Protein AF-0000000077986352 (afdb_homodimer)

Foldseek 3Di:
DVVVLVVLVVVLVVLVCCLVVPLVVVLVVLVVVLVVLVVVLVVLVVVLVVLVVCVVVVVPWDWDWDDPDPPDIDIDTDPGSQWDWDDPDPPDIDIDGSVRSNVVSVVVSVVSVVVSVVSVVVSVVSVVVSVVSVVVSVVSVVVSPPDPPDD/DVVVLVVLVVVLVVLVCCLVVPLVVVLVVLVVVLVVLVVVLVVLVVVLVVLVVCVVVVVPWPWDWDDPDPPDIDIDTDPGSQWDWDDPDPPDIDIDGSVRSNVVSVVVSVVSVVVSVVSVVVSVVSVVVSVVSVVVSVVSVVVSPDDPPDD

Organism: Vombatus ursinus (NCBI:txid29139)

Solvent-accessible surface area (backbone atoms only — not comparable to full-atom values): 16049 Å² total; per-residue (Å²): 111,70,64,55,50,50,51,50,50,52,51,47,50,51,50,50,46,42,44,62,67,42,50,48,44,50,38,53,49,37,50,50,52,36,50,51,41,51,52,52,46,52,42,45,52,52,37,48,54,51,53,51,51,40,59,73,60,69,36,60,76,42,73,44,71,38,79,60,48,88,53,26,30,32,60,25,34,19,83,55,60,53,46,36,34,34,58,76,57,97,86,42,69,46,81,30,44,57,68,53,46,52,52,50,49,51,52,51,44,50,53,44,51,54,47,37,51,53,34,50,52,50,38,53,52,46,52,53,51,48,50,52,52,52,53,50,46,52,55,53,50,60,67,62,57,68,76,76,78,74,130,112,69,65,57,49,51,51,49,50,51,49,48,50,50,51,50,47,43,42,60,69,43,48,46,45,51,39,51,50,35,51,51,52,34,50,50,41,50,52,51,45,53,43,45,52,52,35,48,53,51,51,50,51,40,60,72,59,68,36,60,75,43,73,44,71,38,79,59,49,89,53,27,32,34,61,26,35,19,84,54,60,55,47,35,34,35,58,76,55,97,84,42,67,45,81,31,44,58,69,54,46,50,52,50,48,51,52,51,44,51,53,44,50,55,49,36,51,52,34,50,51,50,39,52,52,45,50,52,51,48,53,53,51,50,53,50,45,52,56,51,50,56,69,65,56,71,78,74,74,73,129

Radius of gyration: 30.78 Å; Cα contacts (8 Å, |Δi|>4): 305; chains: 2; bounding box: 47×94×72 Å

Sequence (302 aa):
MAEGSRGAQEKVLQYETFVSDVLQRDLRQVLAQREEVYRKLAGYLQLKNILERIQASGGQNLRTQVDLGCNFYVNAEVPDPSRIFVTLGYGFFLELTLKEALKFIDRKSHFLILLSDRLTRDSVRIKAHIRLVLEGLRELQGFLEPEDSGHMAEGSRGAQEKVLQYETFVSDVLQRDLRQVLAQREEVYRKLAGYLQLKNILERIQASGGQNLRTQVDLGCNFYVNAEVPDPSRIFVTLGYGFFLELTLKEALKFIDRKSHFLILLSDRLTRDSVRIKAHIRLVLEGLRELQGFLEPEDSGH

Nearest PDB structures (foldseek):
  6nr8-assembly1_5  TM=8.671E-01  e=6.996E-07  Homo sapiens
  2zdi-assembly1_C-2  TM=8.477E-01  e=3.168E-06  Pyrococcus horikoshii
  1fxk-assembly1_C-2  TM=9.076E-01  e=8.142E-06  Methanothermobacter thermautotrophicus
  6nrd-assembly1_5  TM=8.745E-01  e=1.965E-05  Homo sapiens
  6nr9-assembly1_5  TM=8.806E-01  e=3.251E-05  Homo sapiens

Secondary structure (DSSP, 8-state):
-HHHHHHHHHHHHHHHHHIIIIIHHHHHHHHHHHHHHHHHHHHHHHHHHHHHHHHHHTT--EEEEEEEETTEEEEEEES-TTEEEEEEETTEEEEEEHHHHHHHHHHHHHHHHHHHHHHHHHHHHHHHHHHHHHHHHHHHHHHHS------/-HHHHHHHHHHHHHHHHHIIIIIHHHHHHHHHHHHHHHHHHHHHHHHHHHHHHHHHHTT--EEEEEEEETTEEEEEEES-TTEEEEEEETTEEEEEEHHHHHHHHHHHHHHHHHHHHHHHHHHHHHHHHHHHHHHHHHHHHHHHS------

Structure (mmCIF, N/CA/C/O backbone):
data_AF-0000000077986352-model_v1
#
loop_
_entity.id
_entity.type
_entity.pdbx_description
1 polymer 'Protein UXT'
#
loop_
_atom_site.group_PDB
_atom_site.id
_atom_site.type_symbol
_atom_site.label_atom_id
_atom_site.label_alt_id
_atom_site.label_comp_id
_atom_site.label_asym_id
_atom_site.label_entity_id
_atom_site.label_seq_id
_atom_site.pdbx_PDB_ins_code
_atom_site.Cartn_x
_atom_site.Cartn_y
_atom_site.Cartn_z
_atom_site.occupancy
_atom_site.B_iso_or_equiv
_atom_site.auth_seq_id
_atom_site.auth_comp_id
_atom_site.auth_asym_id
_atom_site.auth_atom_id
_atom_site.pdbx_PDB_model_num
ATOM 1 N N . MET A 1 1 ? -12.516 47.5 26.094 1 49.12 1 MET A N 1
ATOM 2 C CA . MET A 1 1 ? -11.945 47.5 24.75 1 49.12 1 MET A CA 1
ATOM 3 C C . MET A 1 1 ? -10.867 46.438 24.594 1 49.12 1 MET A C 1
ATOM 5 O O . MET A 1 1 ? -10.844 45.688 23.609 1 49.12 1 MET A O 1
ATOM 9 N N . ALA A 1 2 ? -10.016 46.375 25.531 1 59.25 2 ALA A N 1
ATOM 10 C CA . ALA A 1 2 ? -8.906 45.438 25.531 1 59.25 2 ALA A CA 1
ATOM 11 C C . ALA A 1 2 ? -9.422 44 25.641 1 59.25 2 ALA A C 1
ATOM 13 O O . ALA A 1 2 ? -8.906 43.094 24.984 1 59.25 2 ALA A O 1
ATOM 14 N N . GLU A 1 3 ? -10.617 43.812 26.438 1 63.66 3 GLU A N 1
ATOM 15 C CA . GLU A 1 3 ? -11.188 42.5 26.703 1 63.66 3 GLU A CA 1
ATOM 16 C C . GLU A 1 3 ? -11.844 41.906 25.453 1 63.66 3 GLU A C 1
ATOM 18 O O . GLU A 1 3 ? -11.797 40.719 25.219 1 63.66 3 GLU A O 1
ATOM 23 N N . GLY A 1 4 ? -12.328 42.812 24.75 1 63.09 4 GLY A N 1
ATOM 24 C CA . GLY A 1 4 ? -12.953 42.406 23.5 1 63.09 4 GLY A CA 1
ATOM 25 C C . GLY A 1 4 ? -11.961 41.875 22.484 1 63.09 4 GLY A C 1
ATOM 26 O O . GLY A 1 4 ? -12.242 40.906 21.797 1 63.09 4 GLY A O 1
ATOM 27 N N . SER A 1 5 ? -11.023 42.594 22.5 1 70.56 5 SER A N 1
ATOM 28 C CA . SER A 1 5 ? -9.961 42.25 21.578 1 70.56 5 SER A CA 1
ATOM 29 C C . SER A 1 5 ? -9.367 40.875 21.938 1 70.56 5 SER A C 1
ATOM 31 O O . SER A 1 5 ? -9.078 40.062 21.047 1 70.56 5 SER A O 1
ATOM 33 N N . ARG A 1 6 ? -9.219 40.75 23.234 1 73.38 6 ARG A N 1
ATOM 34 C CA . ARG A 1 6 ? -8.672 39.5 23.688 1 73.38 6 ARG A CA 1
ATOM 35 C C . ARG A 1 6 ? -9.625 38.344 23.359 1 73.38 6 ARG A C 1
ATOM 37 O O . ARG A 1 6 ? -9.188 37.25 22.953 1 73.38 6 ARG A O 1
ATOM 44 N N . GLY A 1 7 ? -10.891 38.656 23.578 1 74.06 7 GLY A N 1
ATOM 45 C CA . GLY A 1 7 ? -11.891 37.656 23.266 1 74.06 7 GLY A CA 1
ATOM 46 C C . GLY A 1 7 ? -11.953 37.312 21.797 1 74.06 7 GLY A C 1
ATOM 47 O O . GLY A 1 7 ? -12.102 36.125 21.438 1 74.06 7 GLY A O 1
ATOM 48 N N . ALA A 1 8 ? -11.703 38.281 21.016 1 78.31 8 ALA A N 1
ATOM 49 C CA . ALA A 1 8 ? -11.695 38.094 19.562 1 78.31 8 ALA A CA 1
ATOM 50 C C . ALA A 1 8 ? -10.477 37.312 19.125 1 78.31 8 ALA A C 1
ATOM 52 O O . ALA A 1 8 ? -10.57 36.469 18.219 1 78.31 8 ALA A O 1
ATOM 53 N N . GLN A 1 9 ? -9.5 37.562 19.75 1 81.25 9 GLN A N 1
ATOM 54 C CA . GLN A 1 9 ? -8.273 36.844 19.406 1 81.25 9 GLN A CA 1
ATOM 55 C C . GLN A 1 9 ? -8.367 35.375 19.797 1 81.25 9 GLN A C 1
ATOM 57 O O . GLN A 1 9 ? -7.859 34.531 19.078 1 81.25 9 GLN A O 1
ATOM 62 N N . GLU A 1 10 ? -8.945 35.188 20.938 1 83.81 10 GLU A N 1
ATOM 63 C CA . GLU A 1 10 ? -9.133 33.812 21.391 1 83.81 10 GLU A CA 1
ATOM 64 C C . GLU A 1 10 ? -10.047 33.062 20.438 1 83.81 10 GLU A C 1
ATOM 66 O O . GLU A 1 10 ? -9.82 31.859 20.188 1 83.81 10 GLU A O 1
ATOM 71 N N . LYS A 1 11 ? -11.07 33.781 19.969 1 84.25 11 LYS A N 1
ATOM 72 C CA . LYS A 1 11 ? -11.992 33.156 19.016 1 84.25 11 LYS A CA 1
ATOM 73 C C . LYS A 1 11 ? -11.297 32.844 17.703 1 84.25 11 LYS A C 1
ATOM 75 O O . LYS A 1 11 ? -11.562 31.828 17.078 1 84.25 11 LYS A O 1
ATOM 80 N N . VAL A 1 12 ? -10.359 33.656 17.328 1 86.38 12 VAL A N 1
ATOM 81 C CA . VAL A 1 12 ? -9.602 33.438 16.109 1 86.38 12 VAL A CA 1
ATOM 82 C C . VAL A 1 12 ? -8.719 32.219 16.234 1 86.38 12 VAL A C 1
ATOM 84 O O . VAL A 1 12 ? -8.672 31.375 15.312 1 86.38 12 VAL A O 1
ATOM 87 N N . LEU A 1 13 ? -8.25 32.125 17.297 1 85.62 13 LEU A N 1
ATOM 88 C CA . LEU A 1 13 ? -7.379 31 17.531 1 85.62 13 LEU A CA 1
ATOM 89 C C . LEU A 1 13 ? -8.188 29.703 17.562 1 85.62 13 LEU A C 1
ATOM 91 O O . LEU A 1 13 ? -7.723 28.656 17.078 1 85.62 13 LEU A O 1
ATOM 95 N N . GLN A 1 14 ? -9.289 29.75 18.156 1 89.62 14 GLN A N 1
ATOM 96 C CA . GLN A 1 14 ? -10.164 28.578 18.234 1 89.62 14 GLN A CA 1
ATOM 97 C C . GLN A 1 14 ? -10.586 28.125 16.844 1 89.62 14 GLN A C 1
ATOM 99 O O . GLN A 1 14 ? -10.586 26.922 16.562 1 89.62 14 GLN A O 1
ATOM 104 N N . TYR A 1 15 ? -10.898 29.109 15.984 1 88.88 15 TYR A N 1
ATOM 105 C CA . TYR A 1 15 ? -11.336 28.781 14.625 1 88.88 15 TYR A CA 1
ATOM 106 C C . TYR A 1 15 ? -10.172 28.281 13.789 1 88.88 15 TYR A C 1
ATOM 108 O O . TYR A 1 15 ? -10.336 27.359 12.977 1 88.88 15 TYR A O 1
ATOM 116 N N . GLU A 1 16 ? -9.133 28.828 14.039 1 90 16 GLU A N 1
ATOM 117 C CA . GLU A 1 16 ? -7.949 28.375 13.312 1 90 16 GLU A CA 1
ATOM 118 C C . GLU A 1 16 ? -7.582 26.953 13.688 1 90 16 GLU A C 1
ATOM 120 O O . GLU A 1 16 ? -7.234 26.141 12.82 1 90 16 GLU A O 1
ATOM 125 N N . THR A 1 17 ? -7.676 26.703 14.977 1 91.5 17 THR A N 1
ATOM 126 C CA . THR A 1 17 ? -7.395 25.359 15.461 1 91.5 17 THR A CA 1
ATOM 127 C C . THR A 1 17 ? -8.438 24.359 14.945 1 91.5 17 THR A C 1
ATOM 129 O O . THR A 1 17 ? -8.102 23.234 14.594 1 91.5 17 THR A O 1
ATOM 132 N N . PHE A 1 18 ? -9.586 24.828 14.922 1 93.5 18 PHE A N 1
ATOM 133 C CA . PHE A 1 18 ? -10.68 24 14.406 1 93.5 18 PHE A CA 1
ATOM 134 C C . PHE A 1 18 ? -10.438 23.641 12.945 1 93.5 18 PHE A C 1
ATOM 136 O O . PHE A 1 18 ? -10.609 22.484 12.547 1 93.5 18 PHE A O 1
ATOM 143 N N . VAL A 1 19 ? -10.086 24.594 12.117 1 92.5 19 VAL A N 1
ATOM 144 C CA . VAL A 1 19 ? -9.836 24.359 10.703 1 92.5 19 VAL A CA 1
ATOM 145 C C . VAL A 1 19 ? -8.664 23.406 10.531 1 92.5 19 VAL A C 1
ATOM 147 O O . VAL A 1 19 ? -8.75 22.422 9.781 1 92.5 19 VAL A O 1
ATOM 150 N N . SER A 1 20 ? -7.543 23.562 11.25 1 91.44 20 SER A N 1
ATOM 151 C CA . SER A 1 20 ? -6.305 22.812 11.062 1 91.44 20 SER A CA 1
ATOM 152 C C . SER A 1 20 ? -6.398 21.422 11.688 1 91.44 20 SER A C 1
ATOM 154 O O . SER A 1 20 ? -6.016 20.438 11.07 1 91.44 20 SER A O 1
ATOM 156 N N . ASP A 1 21 ? -7.066 21.328 12.82 1 92.12 21 ASP A N 1
ATOM 157 C CA . ASP A 1 21 ? -6.98 20.094 13.609 1 92.12 21 ASP A CA 1
ATOM 158 C C . ASP A 1 21 ? -8.172 19.172 13.32 1 92.12 21 ASP A C 1
ATOM 160 O O . ASP A 1 21 ? -8.086 17.969 13.531 1 92.12 21 ASP A O 1
ATOM 164 N N . VAL A 1 22 ? -9.195 19.844 12.844 1 93.75 22 VAL A N 1
ATOM 165 C CA . VAL A 1 22 ? -10.383 19.016 12.688 1 93.75 22 VAL A CA 1
ATOM 166 C C . VAL A 1 22 ? -10.75 18.906 11.211 1 93.75 22 VAL A C 1
ATOM 168 O O . VAL A 1 22 ? -10.664 17.828 10.617 1 93.75 22 VAL A O 1
ATOM 171 N N . LEU A 1 23 ? -11.086 20.078 10.578 1 95.69 23 LEU A N 1
ATOM 172 C CA . LEU A 1 23 ? -11.617 20.047 9.219 1 95.69 23 LEU A CA 1
ATOM 173 C C . LEU A 1 23 ? -10.57 19.531 8.242 1 95.69 23 LEU A C 1
ATOM 175 O O . LEU A 1 23 ? -10.875 18.688 7.387 1 95.69 23 LEU A O 1
ATOM 179 N N . GLN A 1 24 ? -9.352 19.953 8.383 1 96.5 24 GLN A N 1
ATOM 180 C CA . GLN A 1 24 ? -8.289 19.5 7.496 1 96.5 24 GLN A CA 1
ATOM 181 C C . GLN A 1 24 ? -7.961 18.031 7.738 1 96.5 24 GLN A C 1
ATOM 183 O O . GLN A 1 24 ? -7.664 17.297 6.797 1 96.5 24 GLN A O 1
ATOM 188 N N . ARG A 1 25 ? -8.055 17.656 8.977 1 96 25 ARG A N 1
ATOM 189 C CA . ARG A 1 25 ? -7.852 16.25 9.297 1 96 25 ARG A CA 1
ATOM 190 C C . ARG A 1 25 ? -8.938 15.383 8.672 1 96 25 ARG A C 1
ATOM 192 O O . ARG A 1 25 ? -8.648 14.352 8.07 1 96 25 ARG A O 1
ATOM 199 N N . ASP A 1 26 ? -10.086 15.828 8.773 1 96.44 26 ASP A N 1
ATOM 200 C CA . ASP A 1 26 ? -11.203 15.094 8.203 1 96.44 26 ASP A CA 1
ATOM 201 C C . ASP A 1 26 ? -11.078 14.984 6.688 1 96.44 26 ASP A C 1
ATOM 203 O O . ASP A 1 26 ? -11.359 13.93 6.109 1 96.44 26 ASP A O 1
ATOM 207 N N . LEU A 1 27 ? -10.781 16.062 6.078 1 97.38 27 LEU A N 1
ATOM 208 C CA . LEU A 1 27 ? -10.602 16.062 4.629 1 97.38 27 LEU A CA 1
ATOM 209 C C . LEU A 1 27 ? -9.508 15.086 4.211 1 97.38 27 LEU A C 1
ATOM 211 O O . LEU A 1 27 ? -9.68 14.336 3.25 1 97.38 27 LEU A O 1
ATOM 215 N N . ARG A 1 28 ? -8.375 15.133 4.945 1 97.25 28 ARG A N 1
ATOM 216 C CA . ARG A 1 28 ? -7.281 14.211 4.648 1 97.25 28 ARG A CA 1
ATOM 217 C C . ARG A 1 28 ? -7.746 12.758 4.762 1 97.25 28 ARG A C 1
ATOM 219 O O . ARG A 1 28 ? -7.379 11.922 3.936 1 97.25 28 ARG A O 1
ATOM 226 N N . GLN A 1 29 ? -8.562 12.5 5.746 1 97.81 29 GLN A N 1
ATOM 227 C CA . GLN A 1 29 ? -9.055 11.141 5.973 1 97.81 29 GLN A CA 1
ATOM 228 C C . GLN A 1 29 ? -9.969 10.688 4.836 1 97.81 29 GLN A C 1
ATOM 230 O O . GLN A 1 29 ? -9.859 9.562 4.352 1 97.81 29 GLN A O 1
ATOM 235 N N . VAL A 1 30 ? -10.805 11.602 4.434 1 97.94 30 VAL A N 1
ATOM 236 C CA . VAL A 1 30 ? -11.758 11.281 3.377 1 97.94 30 VAL A CA 1
ATOM 237 C C . VAL A 1 30 ? -11.016 11.078 2.057 1 97.94 30 VAL A C 1
ATOM 239 O O . VAL A 1 30 ? -11.328 10.164 1.295 1 97.94 30 VAL A O 1
ATOM 242 N N . LEU A 1 31 ? -10.07 11.867 1.831 1 97.94 31 LEU A N 1
ATOM 243 C CA . LEU A 1 31 ? -9.289 11.758 0.604 1 97.94 31 LEU A CA 1
ATOM 244 C C . LEU A 1 31 ? -8.461 10.477 0.603 1 97.94 31 LEU A C 1
ATOM 246 O O . LEU A 1 31 ? -8.328 9.82 -0.433 1 97.94 31 LEU A O 1
ATOM 250 N N . ALA A 1 32 ? -7.926 10.133 1.743 1 97.62 32 ALA A N 1
ATOM 251 C CA . ALA A 1 32 ? -7.168 8.891 1.863 1 97.62 32 ALA A CA 1
ATOM 252 C C . ALA A 1 32 ? -8.062 7.68 1.617 1 97.62 32 ALA A C 1
ATOM 254 O O . ALA A 1 32 ? -7.66 6.727 0.949 1 97.62 32 ALA A O 1
ATOM 255 N N . GLN A 1 33 ? -9.211 7.73 2.119 1 97.69 33 GLN A N 1
ATOM 256 C CA . GLN A 1 33 ? -10.164 6.652 1.91 1 97.69 33 GLN A CA 1
ATOM 257 C C . GLN A 1 33 ? -10.531 6.516 0.435 1 97.69 33 GLN A C 1
ATOM 259 O O . GLN A 1 33 ? -10.617 5.406 -0.091 1 97.69 33 GLN A O 1
ATOM 264 N N . ARG A 1 34 ? -10.789 7.672 -0.165 1 97.75 34 ARG A N 1
ATOM 265 C CA . ARG A 1 34 ? -11.141 7.672 -1.582 1 97.75 34 ARG A CA 1
ATOM 266 C C . ARG A 1 34 ? -10.008 7.086 -2.426 1 97.75 34 ARG A C 1
ATOM 268 O O . ARG A 1 34 ? -10.258 6.344 -3.375 1 97.75 34 ARG A O 1
ATOM 275 N N . GLU A 1 35 ? -8.805 7.434 -2.127 1 97.62 35 GLU A N 1
ATOM 276 C CA . GLU A 1 35 ? -7.645 6.887 -2.826 1 97.62 35 GLU A CA 1
ATOM 277 C C . GLU A 1 35 ? -7.555 5.375 -2.652 1 97.62 35 GLU A C 1
ATOM 279 O O . GLU A 1 35 ? -7.215 4.656 -3.594 1 97.62 35 GLU A O 1
ATOM 284 N N . GLU A 1 36 ? -7.809 4.91 -1.452 1 97.94 36 GLU A N 1
ATOM 285 C CA . GLU A 1 36 ? -7.82 3.473 -1.194 1 97.94 36 GLU A CA 1
ATOM 286 C C . GLU A 1 36 ? -8.867 2.768 -2.051 1 97.94 36 GLU A C 1
ATOM 288 O O . GLU A 1 36 ? -8.617 1.678 -2.572 1 97.94 36 GLU A O 1
ATOM 293 N N . VAL A 1 37 ? -9.953 3.371 -2.223 1 97.81 37 VAL A N 1
ATOM 294 C CA . VAL A 1 37 ? -11.023 2.816 -3.043 1 97.81 37 VAL A CA 1
ATOM 295 C C . VAL A 1 37 ? -10.578 2.75 -4.5 1 97.81 37 VAL A C 1
ATOM 297 O O . VAL A 1 37 ? -10.812 1.749 -5.184 1 97.81 37 VAL A O 1
ATOM 300 N N . TYR A 1 38 ? -9.93 3.766 -4.902 1 97 38 TYR A N 1
ATOM 301 C CA . TYR A 1 38 ? -9.43 3.789 -6.273 1 97 38 TYR A CA 1
ATOM 302 C C . TYR A 1 38 ? -8.391 2.693 -6.496 1 97 38 TYR A C 1
ATOM 304 O O . TYR A 1 38 ? -8.359 2.066 -7.555 1 97 38 TYR A O 1
ATOM 312 N N . ARG A 1 39 ? -7.594 2.482 -5.504 1 96.88 39 ARG A N 1
ATOM 313 C CA . ARG A 1 39 ? -6.602 1.415 -5.598 1 96.88 39 ARG A CA 1
ATOM 314 C C . ARG A 1 39 ? -7.277 0.053 -5.73 1 96.88 39 ARG A C 1
ATOM 316 O O . ARG A 1 39 ? -6.871 -0.771 -6.551 1 96.88 39 ARG A O 1
ATOM 323 N N . LYS A 1 40 ? -8.258 -0.167 -4.996 1 96.44 40 LYS A N 1
ATOM 324 C CA . LYS A 1 40 ? -9 -1.422 -5.059 1 96.44 40 LYS A CA 1
ATOM 325 C C . LYS A 1 40 ? -9.672 -1.595 -6.414 1 96.44 40 LYS A C 1
ATOM 327 O O . LYS A 1 40 ? -9.641 -2.682 -6.996 1 96.44 40 LYS A O 1
ATOM 332 N N . LEU A 1 41 ? -10.242 -0.526 -6.914 1 97.56 41 LEU A N 1
ATOM 333 C CA . LEU A 1 41 ? -10.906 -0.564 -8.211 1 97.56 41 LEU A CA 1
ATOM 334 C C . LEU A 1 41 ? -9.914 -0.909 -9.32 1 97.56 41 LEU A C 1
ATOM 336 O O . LEU A 1 41 ? -10.227 -1.699 -10.211 1 97.56 41 LEU A O 1
ATOM 340 N N . ALA A 1 42 ? -8.812 -0.286 -9.203 1 97 42 ALA A N 1
ATOM 341 C CA . ALA A 1 42 ? -7.758 -0.589 -10.172 1 97 42 ALA A CA 1
ATOM 342 C C . ALA A 1 42 ? -7.367 -2.062 -10.117 1 97 42 ALA A C 1
ATOM 344 O O . ALA A 1 42 ? -7.145 -2.695 -11.148 1 97 42 ALA A O 1
ATOM 345 N N . GLY A 1 43 ? -7.293 -2.607 -8.953 1 97.12 43 GLY A N 1
ATOM 346 C CA . GLY A 1 43 ? -7.012 -4.023 -8.781 1 97.12 43 GLY A CA 1
ATOM 347 C C . GLY A 1 43 ? -8.055 -4.922 -9.414 1 97.12 43 GLY A C 1
ATOM 348 O O . GLY A 1 43 ? -7.723 -5.879 -10.117 1 97.12 43 GLY A O 1
ATOM 349 N N . TYR A 1 44 ? -9.211 -4.578 -9.234 1 97 44 TYR A N 1
ATOM 350 C CA . TYR A 1 44 ? -10.297 -5.375 -9.797 1 97 44 TYR A CA 1
ATOM 351 C C . TYR A 1 44 ? -10.32 -5.277 -11.312 1 97 44 TYR A C 1
ATOM 353 O O . TYR A 1 44 ? -10.648 -6.246 -12 1 97 44 TYR A O 1
ATOM 361 N N . LEU A 1 45 ? -10.094 -4.125 -11.805 1 96.69 45 LEU A N 1
ATOM 362 C CA . LEU A 1 45 ? -10.031 -3.959 -13.25 1 96.69 45 LEU A CA 1
ATOM 363 C C . LEU A 1 45 ? -8.938 -4.832 -13.852 1 96.69 45 LEU A C 1
ATOM 365 O O . LEU A 1 45 ? -9.156 -5.492 -14.875 1 96.69 45 LEU A O 1
ATOM 369 N N . GLN A 1 46 ? -7.777 -4.863 -13.234 1 95.75 46 GLN A N 1
ATOM 370 C CA . GLN A 1 46 ? -6.68 -5.711 -13.68 1 95.75 46 GLN A CA 1
ATOM 371 C C . GLN A 1 46 ? -7.066 -7.188 -13.641 1 95.75 46 GLN A C 1
ATOM 373 O O . GLN A 1 46 ? -6.789 -7.934 -14.586 1 95.75 46 GLN A O 1
ATOM 378 N N . LEU A 1 47 ? -7.676 -7.555 -12.578 1 94.62 47 LEU A N 1
ATOM 379 C CA . LEU A 1 47 ? -8.117 -8.938 -12.406 1 94.62 47 LEU A CA 1
ATOM 380 C C . LEU A 1 47 ? -9.133 -9.32 -13.484 1 94.62 47 LEU A C 1
ATOM 382 O O . LEU A 1 47 ? -9.047 -10.406 -14.062 1 94.62 47 LEU A O 1
ATOM 386 N N . LYS A 1 48 ? -10.039 -8.438 -13.719 1 96 48 LYS A N 1
ATOM 387 C CA . LYS A 1 48 ? -11.031 -8.664 -14.758 1 96 48 LYS A CA 1
ATOM 388 C C . LYS A 1 48 ? -10.375 -8.93 -16.109 1 96 48 LYS A C 1
ATOM 390 O O . LYS A 1 48 ? -10.734 -9.875 -16.812 1 96 48 LYS A O 1
ATOM 395 N N . ASN A 1 49 ? -9.414 -8.141 -16.422 1 95.12 49 ASN A N 1
ATOM 396 C CA . ASN A 1 49 ? -8.688 -8.305 -17.672 1 95.12 49 ASN A CA 1
ATOM 397 C C . ASN A 1 49 ? -7.98 -9.656 -17.75 1 95.12 49 ASN A C 1
ATOM 399 O O . ASN A 1 49 ? -7.992 -10.312 -18.797 1 95.12 49 ASN A O 1
ATOM 403 N N . ILE A 1 50 ? -7.398 -10.062 -16.656 1 89.62 50 ILE A N 1
ATOM 404 C CA . ILE A 1 50 ? -6.688 -11.336 -16.594 1 89.62 50 ILE A CA 1
ATOM 405 C C . ILE A 1 50 ? -7.664 -12.484 -16.812 1 89.62 50 ILE A C 1
ATOM 407 O O . ILE A 1 50 ? -7.406 -13.383 -17.625 1 89.62 50 ILE A O 1
ATOM 411 N N . LEU A 1 51 ? -8.758 -12.453 -16.172 1 91.38 51 LEU A N 1
ATOM 412 C CA . LEU A 1 51 ? -9.742 -13.531 -16.266 1 91.38 51 LEU A CA 1
ATOM 413 C C . LEU A 1 51 ? -10.359 -13.594 -17.656 1 91.38 51 LEU A C 1
ATOM 415 O O . LEU A 1 51 ? -10.609 -14.688 -18.172 1 91.38 51 LEU A O 1
ATOM 419 N N . GLU A 1 52 ? -10.555 -12.453 -18.188 1 92.81 52 GLU A N 1
ATOM 420 C CA . GLU A 1 52 ? -11.109 -12.414 -19.547 1 92.81 52 GLU A CA 1
ATOM 421 C C . GLU A 1 52 ? -10.141 -13.008 -20.562 1 92.81 52 GLU A C 1
ATOM 423 O O . GLU A 1 52 ? -10.555 -13.688 -21.5 1 92.81 52 GLU A O 1
ATOM 428 N N . ARG A 1 53 ? -8.875 -12.758 -20.344 1 88.44 53 ARG A N 1
ATOM 429 C CA . ARG A 1 53 ? -7.855 -13.336 -21.203 1 88.44 53 ARG A CA 1
ATOM 430 C C . ARG A 1 53 ? -7.812 -14.859 -21.062 1 88.44 53 ARG A C 1
ATOM 432 O O . ARG A 1 53 ? -7.688 -15.578 -22.062 1 88.44 53 ARG A O 1
ATOM 439 N N . ILE A 1 54 ? -7.961 -15.297 -19.859 1 86.44 54 ILE A N 1
ATOM 440 C CA . ILE A 1 54 ? -7.988 -16.734 -19.609 1 86.44 54 ILE A CA 1
ATOM 441 C C . ILE A 1 54 ? -9.203 -17.359 -20.297 1 86.44 54 ILE A C 1
ATOM 443 O O . ILE A 1 54 ? -9.086 -18.422 -20.922 1 86.44 54 ILE A O 1
ATOM 447 N N . GLN A 1 55 ? -10.219 -16.703 -20.203 1 86.31 55 GLN A N 1
ATOM 448 C CA . GLN A 1 55 ? -11.453 -17.188 -20.812 1 86.31 55 GLN A CA 1
ATOM 449 C C . GLN A 1 55 ? -11.328 -17.25 -22.344 1 86.31 55 GLN A C 1
ATOM 451 O O . GLN A 1 55 ? -11.781 -18.203 -22.969 1 86.31 55 GLN A O 1
ATOM 456 N N . ALA A 1 56 ? -10.75 -16.297 -22.859 1 85.75 56 ALA A N 1
ATOM 457 C CA . ALA A 1 56 ? -10.609 -16.203 -24.312 1 85.75 56 ALA A CA 1
ATOM 458 C C . ALA A 1 56 ? -9.664 -17.266 -24.859 1 85.75 56 ALA A C 1
ATOM 460 O O . ALA A 1 56 ? -9.836 -17.75 -25.969 1 85.75 56 ALA A O 1
ATOM 461 N N . SER A 1 57 ? -8.688 -17.688 -24.062 1 80.62 57 SER A N 1
ATOM 462 C CA . SER A 1 57 ? -7.676 -18.641 -24.5 1 80.62 57 SER A CA 1
ATOM 463 C C . SER A 1 57 ? -8.148 -20.078 -24.297 1 80.62 57 SER A C 1
ATOM 465 O O . SER A 1 57 ? -7.473 -21.016 -24.719 1 80.62 57 SER A O 1
ATOM 467 N N . GLY A 1 58 ? -9.336 -20.312 -23.828 1 74.12 58 GLY A N 1
ATOM 468 C CA . GLY A 1 58 ? -9.875 -21.641 -23.609 1 74.12 58 GLY A CA 1
ATOM 469 C C . GLY A 1 58 ? -9.188 -22.375 -22.469 1 74.12 58 GLY A C 1
ATOM 470 O O . GLY A 1 58 ? -9.211 -23.609 -22.422 1 74.12 58 GLY A O 1
ATOM 471 N N . GLY A 1 59 ? -8.602 -21.594 -21.641 1 63.38 59 GLY A N 1
ATOM 472 C CA . GLY A 1 59 ? -8.039 -22.156 -20.422 1 63.38 59 GLY A CA 1
ATOM 473 C C . GLY A 1 59 ? -6.824 -23.031 -20.688 1 63.38 59 GLY A C 1
ATOM 474 O O . GLY A 1 59 ? -6.438 -23.844 -19.844 1 63.38 59 GLY A O 1
ATOM 475 N N . GLN A 1 60 ? -6.32 -23.078 -22.031 1 63.53 60 GLN A N 1
ATOM 476 C CA . GLN A 1 60 ? -5.188 -23.953 -22.312 1 63.53 60 GLN A CA 1
ATOM 477 C C . GLN A 1 60 ? -3.926 -23.453 -21.609 1 63.53 60 GLN A C 1
ATOM 479 O O . GLN A 1 60 ? -3.639 -22.266 -21.625 1 63.53 60 GLN A O 1
ATOM 484 N N . ASN A 1 61 ? -3.189 -24.375 -21.016 1 65.81 61 ASN A N 1
ATOM 485 C CA . ASN A 1 61 ? -1.948 -24.406 -20.25 1 65.81 61 ASN A CA 1
ATOM 486 C C . ASN A 1 61 ? -1.501 -23 -19.859 1 65.81 61 ASN A C 1
ATOM 488 O O . ASN A 1 61 ? -0.748 -22.359 -20.594 1 65.81 61 ASN A O 1
ATOM 492 N N . LEU A 1 62 ? -2.24 -22.391 -18.906 1 74.81 62 LEU A N 1
ATOM 493 C CA . LEU A 1 62 ? -1.778 -21.109 -18.422 1 74.81 62 LEU A CA 1
ATOM 494 C C . LEU A 1 62 ? -0.444 -21.25 -17.688 1 74.81 62 LEU A C 1
ATOM 496 O O . LEU A 1 62 ? -0.356 -21.938 -16.672 1 74.81 62 LEU A O 1
ATOM 500 N N . ARG A 1 63 ? 0.663 -20.797 -18.516 1 79.81 63 ARG A N 1
ATOM 501 C CA . ARG A 1 63 ? 1.989 -20.719 -17.906 1 79.81 63 ARG A CA 1
ATOM 502 C C . ARG A 1 63 ? 2.17 -19.406 -17.156 1 79.81 63 ARG A C 1
ATOM 504 O O . ARG A 1 63 ? 1.769 -18.344 -17.641 1 79.81 63 ARG A O 1
ATOM 511 N N . THR A 1 64 ? 2.506 -19.578 -15.906 1 83.38 64 THR A N 1
ATOM 512 C CA . THR A 1 64 ? 2.715 -18.391 -15.094 1 83.38 64 THR A CA 1
ATOM 513 C C . THR A 1 64 ? 3.939 -18.547 -14.195 1 83.38 64 THR A C 1
ATOM 515 O O . THR A 1 64 ? 4.609 -19.594 -14.234 1 83.38 64 THR A O 1
ATOM 518 N N . GLN A 1 65 ? 4.273 -17.406 -13.672 1 82.62 65 GLN A N 1
ATOM 519 C CA . GLN A 1 65 ? 5.359 -17.438 -12.695 1 82.62 65 GLN A CA 1
ATOM 520 C C . GLN A 1 65 ? 4.84 -17.141 -11.289 1 82.62 65 GLN A C 1
ATOM 522 O O . GLN A 1 65 ? 3.961 -16.297 -11.109 1 82.62 65 GLN A O 1
ATOM 527 N N . VAL A 1 66 ? 5.359 -17.922 -10.398 1 85.19 66 VAL A N 1
ATOM 528 C CA . VAL A 1 66 ? 5.047 -17.75 -8.984 1 85.19 66 VAL A CA 1
ATOM 529 C C . VAL A 1 66 ? 6.148 -16.922 -8.32 1 85.19 66 VAL A C 1
ATOM 531 O O . VAL A 1 66 ? 7.332 -17.25 -8.43 1 85.19 66 VAL A O 1
ATOM 534 N N . ASP A 1 67 ? 5.629 -15.891 -7.66 1 88.31 67 ASP A N 1
ATOM 535 C CA . ASP A 1 67 ? 6.555 -15.031 -6.926 1 88.31 67 ASP A CA 1
ATOM 536 C C . ASP A 1 67 ? 6.938 -15.656 -5.586 1 88.31 67 ASP A C 1
ATOM 538 O O . ASP A 1 67 ? 6.082 -15.859 -4.723 1 88.31 67 ASP A O 1
ATOM 542 N N . LEU A 1 68 ? 8.234 -15.906 -5.418 1 87.06 68 LEU A N 1
ATOM 543 C CA . LEU A 1 68 ? 8.711 -16.484 -4.164 1 87.06 68 LEU A CA 1
ATOM 544 C C . LEU A 1 68 ? 9.156 -15.391 -3.199 1 87.06 68 LEU A C 1
ATOM 546 O O . LEU A 1 68 ? 9.43 -15.664 -2.029 1 87.06 68 LEU A O 1
ATOM 550 N N . GLY A 1 69 ? 9.227 -14.227 -3.768 1 89.44 69 GLY A N 1
ATOM 551 C CA . GLY A 1 69 ? 9.734 -13.117 -2.984 1 89.44 69 GLY A CA 1
ATOM 552 C C . GLY A 1 69 ? 11.164 -12.75 -3.328 1 89.44 69 GLY A C 1
ATOM 553 O O . GLY A 1 69 ? 11.891 -13.555 -3.916 1 89.44 69 GLY A O 1
ATOM 554 N N . CYS A 1 70 ? 11.484 -11.453 -3.039 1 92.81 70 CYS A N 1
ATOM 555 C CA . CYS A 1 70 ? 12.852 -10.961 -3.199 1 92.81 70 CYS A CA 1
ATOM 556 C C . CYS A 1 70 ? 13.305 -11.078 -4.648 1 92.81 70 CYS A C 1
ATOM 558 O O . CYS A 1 70 ? 14.469 -11.391 -4.914 1 92.81 70 CYS A O 1
ATOM 560 N N . ASN A 1 71 ? 12.328 -10.961 -5.57 1 90.44 71 ASN A N 1
ATOM 561 C CA . ASN A 1 71 ? 12.539 -10.953 -7.016 1 90.44 71 ASN A CA 1
ATOM 562 C C . ASN A 1 71 ? 12.867 -12.352 -7.539 1 90.44 71 ASN A C 1
ATOM 564 O O . ASN A 1 71 ? 13.406 -12.5 -8.633 1 90.44 71 ASN A O 1
ATOM 568 N N . PHE A 1 72 ? 12.547 -13.344 -6.695 1 91.94 72 PHE A N 1
ATOM 569 C CA . PHE A 1 72 ? 12.695 -14.727 -7.129 1 91.94 72 PHE A CA 1
ATOM 570 C C . PHE A 1 72 ? 11.359 -15.289 -7.602 1 91.94 72 PHE A C 1
ATOM 572 O O . PHE A 1 72 ? 10.32 -15.031 -6.992 1 91.94 72 PHE A O 1
ATOM 579 N N . TYR A 1 73 ? 11.461 -16.156 -8.68 1 90.06 73 TYR A N 1
ATOM 580 C CA . TYR A 1 73 ? 10.266 -16.734 -9.273 1 90.06 73 TYR A CA 1
ATOM 581 C C . TYR A 1 73 ? 10.492 -18.188 -9.68 1 90.06 73 TYR A C 1
ATOM 583 O O . TYR A 1 73 ? 11.641 -18.609 -9.867 1 90.06 73 TYR A O 1
ATOM 591 N N . VAL A 1 74 ? 9.406 -18.922 -9.812 1 88.5 74 VAL A N 1
ATOM 592 C CA . VAL A 1 74 ? 9.43 -20.25 -10.414 1 88.5 74 VAL A CA 1
ATOM 593 C C . VAL A 1 74 ? 8.336 -20.359 -11.469 1 88.5 74 VAL A C 1
ATOM 595 O O . VAL A 1 74 ? 7.281 -19.719 -11.352 1 88.5 74 VAL A O 1
ATOM 598 N N . ASN A 1 75 ? 8.703 -21.109 -12.469 1 85.44 75 ASN A N 1
ATOM 599 C CA . ASN A 1 75 ? 7.672 -21.359 -13.477 1 85.44 75 ASN A CA 1
ATOM 600 C C . ASN A 1 75 ? 6.578 -22.281 -12.938 1 85.44 75 ASN A C 1
ATOM 602 O O . ASN A 1 75 ? 6.867 -23.234 -12.227 1 85.44 75 ASN A O 1
ATOM 606 N N . ALA A 1 76 ? 5.383 -21.812 -13.242 1 87 76 ALA A N 1
ATOM 607 C CA . ALA A 1 76 ? 4.242 -22.625 -12.82 1 87 76 ALA A CA 1
ATOM 608 C C . ALA A 1 76 ? 3.229 -22.781 -13.945 1 87 76 ALA A C 1
ATOM 610 O O . ALA A 1 76 ? 3.227 -22 -14.898 1 87 76 ALA A O 1
ATOM 611 N N . GLU A 1 77 ? 2.572 -23.906 -13.859 1 85.75 77 GLU A N 1
ATOM 612 C CA . GLU A 1 77 ? 1.48 -24.188 -14.789 1 85.75 77 GLU A CA 1
ATOM 613 C C . GLU A 1 77 ? 0.148 -24.297 -14.055 1 85.75 77 GLU A C 1
ATOM 615 O O . GLU A 1 77 ? 0.091 -24.828 -12.938 1 85.75 77 GLU A O 1
ATOM 620 N N . VAL A 1 78 ? -0.83 -23.766 -14.719 1 85.75 78 VAL A N 1
ATOM 621 C CA . VAL A 1 78 ? -2.182 -23.891 -14.18 1 85.75 78 VAL A CA 1
ATOM 622 C C . VAL A 1 78 ? -2.945 -24.969 -14.945 1 85.75 78 VAL A C 1
ATOM 624 O O . VAL A 1 78 ? -3.361 -24.75 -16.094 1 85.75 78 VAL A O 1
ATOM 627 N N . PRO A 1 79 ? -3.088 -26.062 -14.25 1 81.12 79 PRO A N 1
ATOM 628 C CA . PRO A 1 79 ? -3.721 -27.172 -14.961 1 81.12 79 PRO A CA 1
ATOM 629 C C . PRO A 1 79 ? -5.18 -26.891 -15.32 1 81.12 79 PRO A C 1
ATOM 631 O O . PRO A 1 79 ? -5.668 -27.359 -16.344 1 81.12 79 PRO A O 1
ATOM 634 N N . ASP A 1 80 ? -5.898 -26.188 -14.508 1 82.88 80 ASP A N 1
ATOM 635 C CA . ASP A 1 80 ? -7.301 -25.875 -14.766 1 82.88 80 ASP A CA 1
ATOM 636 C C . ASP A 1 80 ? -7.617 -24.422 -14.414 1 82.88 80 ASP A C 1
ATOM 638 O O . ASP A 1 80 ? -8.062 -24.125 -13.305 1 82.88 80 ASP A O 1
ATOM 642 N N . PRO A 1 81 ? -7.477 -23.594 -15.438 1 80.62 81 PRO A N 1
ATOM 643 C CA . PRO A 1 81 ? -7.699 -22.172 -15.195 1 80.62 81 PRO A CA 1
ATOM 644 C C . PRO A 1 81 ? -9.18 -21.812 -15.109 1 80.62 81 PRO A C 1
ATOM 646 O O . PRO A 1 81 ? -9.531 -20.641 -14.875 1 80.62 81 PRO A O 1
ATOM 649 N N . SER A 1 82 ? -10.016 -22.828 -15.289 1 80.44 82 SER A N 1
ATOM 650 C CA . SER A 1 82 ? -11.445 -22.547 -15.273 1 80.44 82 SER A CA 1
ATOM 651 C C . SER A 1 82 ? -11.977 -22.453 -13.844 1 80.44 82 SER A C 1
ATOM 653 O O . SER A 1 82 ? -13.102 -22 -13.625 1 80.44 82 SER A O 1
ATOM 655 N N . ARG A 1 83 ? -11.102 -22.859 -12.93 1 84.25 83 ARG A N 1
ATOM 656 C CA . ARG A 1 83 ? -11.492 -22.781 -11.523 1 84.25 83 ARG A CA 1
ATOM 657 C C . ARG A 1 83 ? -10.688 -21.719 -10.789 1 84.25 83 ARG A C 1
ATOM 659 O O . ARG A 1 83 ? -9.461 -21.781 -10.734 1 84.25 83 ARG A O 1
ATOM 666 N N . ILE A 1 84 ? -11.398 -20.75 -10.242 1 89.31 84 ILE A N 1
ATOM 667 C CA . ILE A 1 84 ? -10.828 -19.609 -9.531 1 89.31 84 ILE A CA 1
ATOM 668 C C . ILE A 1 84 ? -11.195 -19.688 -8.047 1 89.31 84 ILE A C 1
ATOM 670 O O . ILE A 1 84 ? -12.328 -20.031 -7.699 1 89.31 84 ILE A O 1
ATOM 674 N N . PHE A 1 85 ? -10.203 -19.328 -7.219 1 90.81 85 PHE A N 1
ATOM 675 C CA . PHE A 1 85 ? -10.445 -19.375 -5.785 1 90.81 85 PHE A CA 1
ATOM 676 C C . PHE A 1 85 ? -10.414 -17.969 -5.195 1 90.81 85 PHE A C 1
ATOM 678 O O . PHE A 1 85 ? -9.57 -17.141 -5.574 1 90.81 85 PHE A O 1
ATOM 685 N N . VAL A 1 86 ? -11.344 -17.641 -4.355 1 91.56 86 VAL A N 1
ATOM 686 C CA . VAL A 1 86 ? -11.43 -16.344 -3.684 1 91.56 86 VAL A CA 1
ATOM 687 C C . VAL A 1 86 ? -11.32 -16.547 -2.174 1 91.56 86 VAL A C 1
ATOM 689 O O . VAL A 1 86 ? -12.062 -17.344 -1.59 1 91.56 86 VAL A O 1
ATOM 692 N N . THR A 1 87 ? -10.359 -15.852 -1.542 1 89 87 THR A N 1
ATOM 693 C CA . THR A 1 87 ? -10.242 -15.906 -0.089 1 89 87 THR A CA 1
ATOM 694 C C . THR A 1 87 ? -11.219 -14.93 0.57 1 89 87 THR A C 1
ATOM 696 O O . THR A 1 87 ? -11.234 -13.742 0.239 1 89 87 THR A O 1
ATOM 699 N N . LEU A 1 88 ? -12.094 -15.414 1.362 1 82.25 88 LEU A N 1
ATOM 700 C CA . LEU A 1 88 ? -13.078 -14.602 2.068 1 82.25 88 LEU A CA 1
ATOM 701 C C . LEU A 1 88 ? -12.594 -14.25 3.471 1 82.25 88 LEU A C 1
ATOM 703 O O . LEU A 1 88 ? -13.266 -13.531 4.207 1 82.25 88 LEU A O 1
ATOM 707 N N . GLY A 1 89 ? -11.406 -14.719 3.809 1 76.31 89 GLY A N 1
ATOM 708 C CA . GLY A 1 89 ? -10.898 -14.508 5.156 1 76.31 89 GLY A CA 1
ATOM 709 C C . GLY A 1 89 ? -11.25 -15.641 6.109 1 76.31 89 GLY A C 1
ATOM 710 O O . GLY A 1 89 ? -12.141 -16.438 5.824 1 76.31 89 GLY A O 1
ATOM 711 N N . TYR A 1 90 ? -10.516 -15.797 7.223 1 76.5 90 TYR A N 1
ATOM 712 C CA . TYR A 1 90 ? -10.719 -16.734 8.328 1 76.5 90 TYR A CA 1
ATOM 713 C C . TYR A 1 90 ? -10.555 -18.172 7.863 1 76.5 90 TYR A C 1
ATOM 715 O O . TYR A 1 90 ? -11.188 -19.078 8.406 1 76.5 90 TYR A O 1
ATOM 723 N N . GLY A 1 91 ? -9.945 -18.328 6.766 1 77.31 91 GLY A N 1
ATOM 724 C CA . GLY A 1 91 ? -9.609 -19.656 6.277 1 77.31 91 GLY A CA 1
ATOM 725 C C . GLY A 1 91 ? -10.617 -20.203 5.285 1 77.31 91 GLY A C 1
ATOM 726 O O . GLY A 1 91 ? -10.508 -21.344 4.844 1 77.31 91 GLY A O 1
ATOM 727 N N . PHE A 1 92 ? -11.633 -19.406 4.992 1 82.06 92 PHE A N 1
ATOM 728 C CA . PHE A 1 92 ? -12.641 -19.844 4.043 1 82.06 92 PHE A CA 1
ATOM 729 C C . PHE A 1 92 ? -12.312 -19.359 2.637 1 82.06 92 PHE A C 1
ATOM 731 O O . PHE A 1 92 ? -11.852 -18.234 2.459 1 82.06 92 PHE A O 1
ATOM 738 N N . PHE A 1 93 ? -12.523 -20.312 1.69 1 85.44 93 PHE A N 1
ATOM 739 C CA . PHE A 1 93 ? -12.336 -19.938 0.295 1 85.44 93 PHE A CA 1
ATOM 740 C C . PHE A 1 93 ? -13.508 -20.406 -0.557 1 85.44 93 PHE A C 1
ATOM 742 O O . PHE A 1 93 ? -14.18 -21.375 -0.209 1 85.44 93 PHE A O 1
ATOM 749 N N . LEU A 1 94 ? -13.852 -19.641 -1.537 1 88.81 94 LEU A N 1
ATOM 750 C CA . LEU A 1 94 ? -14.883 -19.953 -2.516 1 88.81 94 LEU A CA 1
ATOM 751 C C . LEU A 1 94 ? -14.266 -20.297 -3.869 1 88.81 94 LEU A C 1
ATOM 753 O O . LEU A 1 94 ? -13.328 -19.641 -4.309 1 88.81 94 LEU A O 1
ATOM 757 N N . GLU A 1 95 ? -14.734 -21.438 -4.344 1 91.38 95 GLU A N 1
ATOM 758 C CA . GLU A 1 95 ? -14.367 -21.766 -5.715 1 91.38 95 GLU A CA 1
ATOM 759 C C . GLU A 1 95 ? -15.398 -21.219 -6.707 1 91.38 95 GLU A C 1
ATOM 761 O O . GLU A 1 95 ? -16.609 -21.406 -6.516 1 91.38 95 GLU A O 1
ATOM 766 N N . LEU A 1 96 ? -14.938 -20.516 -7.684 1 93.5 96 LEU A N 1
ATOM 767 C CA . LEU A 1 96 ? -15.812 -19.906 -8.688 1 93.5 96 LEU A CA 1
ATOM 768 C C . LEU A 1 96 ? -15.383 -20.297 -10.094 1 93.5 96 LEU A C 1
ATOM 770 O O . LEU A 1 96 ? -14.195 -20.547 -10.336 1 93.5 96 LEU A O 1
ATOM 774 N N . THR A 1 97 ? -16.359 -20.438 -10.945 1 90.81 97 THR A N 1
ATOM 775 C CA . THR A 1 97 ? -16.047 -20.469 -12.367 1 90.81 97 THR A CA 1
ATOM 776 C C . THR A 1 97 ? -15.586 -19.094 -12.844 1 90.81 97 THR A C 1
ATOM 778 O O . THR A 1 97 ? -15.719 -18.109 -12.125 1 90.81 97 THR A O 1
ATOM 781 N N . LEU A 1 98 ? -15.031 -19.047 -14.023 1 91.25 98 LEU A N 1
ATOM 782 C CA . LEU A 1 98 ? -14.602 -17.766 -14.586 1 91.25 98 LEU A CA 1
ATOM 783 C C . LEU A 1 98 ? -15.781 -16.812 -14.719 1 91.25 98 LEU A C 1
ATOM 785 O O . LEU A 1 98 ? -15.656 -15.617 -14.406 1 91.25 98 LEU A O 1
ATOM 789 N N . LYS A 1 99 ? -16.891 -17.312 -15.141 1 92.5 99 LYS A N 1
ATOM 790 C CA . LYS A 1 99 ? -18.094 -16.484 -15.305 1 92.5 99 LYS A CA 1
ATOM 791 C C . LYS A 1 99 ? -18.562 -15.938 -13.961 1 92.5 99 LYS A C 1
ATOM 793 O O . LYS A 1 99 ? -18.906 -14.758 -13.852 1 92.5 99 LYS A O 1
ATOM 798 N N . GLU A 1 100 ? -18.594 -16.734 -13.031 1 94.56 100 GLU A N 1
ATOM 799 C CA . GLU A 1 100 ? -18.984 -16.328 -11.688 1 94.56 100 GLU A CA 1
ATOM 800 C C . GLU A 1 100 ? -18.031 -15.281 -11.125 1 94.56 100 GLU A C 1
ATOM 802 O O . GLU A 1 100 ? -18.453 -14.32 -10.484 1 94.56 100 GLU A O 1
ATOM 807 N N . ALA A 1 101 ? -16.719 -15.547 -11.328 1 94.62 101 ALA A N 1
ATOM 808 C CA . ALA A 1 101 ? -15.695 -14.625 -10.859 1 94.62 101 ALA A CA 1
ATOM 809 C C . ALA A 1 101 ? -15.875 -13.242 -11.484 1 94.62 101 ALA A C 1
ATOM 811 O O . ALA A 1 101 ? -15.789 -12.227 -10.797 1 94.62 101 ALA A O 1
ATOM 812 N N . LEU A 1 102 ? -16.141 -13.242 -12.75 1 95.5 102 LEU A N 1
ATOM 813 C CA . LEU A 1 102 ? -16.328 -11.969 -13.453 1 95.5 102 LEU A CA 1
ATOM 814 C C . LEU A 1 102 ? -17.562 -11.234 -12.938 1 95.5 102 LEU A C 1
ATOM 816 O O . LEU A 1 102 ? -17.531 -10.016 -12.766 1 95.5 102 LEU A O 1
ATOM 820 N N . LYS A 1 103 ? -18.578 -11.953 -12.656 1 95.62 103 LYS A N 1
ATOM 821 C CA . LYS A 1 103 ? -19.781 -11.359 -12.078 1 95.62 103 LYS A CA 1
ATOM 822 C C . LYS A 1 103 ? -19.5 -10.789 -10.688 1 95.62 103 LYS A C 1
ATOM 824 O O . LYS A 1 103 ? -19.984 -9.703 -10.352 1 95.62 103 LYS A O 1
ATOM 829 N N . PHE A 1 104 ? -18.75 -11.57 -9.938 1 95.19 104 PHE A N 1
ATOM 830 C CA . PHE A 1 104 ? -18.359 -11.141 -8.602 1 95.19 104 PHE A CA 1
ATOM 831 C C . PHE A 1 104 ? -17.578 -9.828 -8.672 1 95.19 104 PHE A C 1
ATOM 833 O O . PHE A 1 104 ? -17.859 -8.891 -7.918 1 95.19 104 PHE A O 1
ATOM 840 N N . ILE A 1 105 ? -16.625 -9.75 -9.562 1 96.88 105 ILE A N 1
ATOM 841 C CA . ILE A 1 105 ? -15.766 -8.586 -9.742 1 96.88 105 ILE A CA 1
ATOM 842 C C . ILE A 1 105 ? -16.609 -7.379 -10.133 1 96.88 105 ILE A C 1
ATOM 844 O O . ILE A 1 105 ? -16.422 -6.277 -9.617 1 96.88 105 ILE A O 1
ATOM 848 N N . ASP A 1 106 ? -17.578 -7.586 -10.984 1 96.88 106 ASP A N 1
ATOM 849 C CA . ASP A 1 106 ? -18.453 -6.504 -11.43 1 96.88 106 ASP A CA 1
ATOM 850 C C . ASP A 1 106 ? -19.266 -5.945 -10.266 1 96.88 106 ASP A C 1
ATOM 852 O O . ASP A 1 106 ? -19.406 -4.73 -10.125 1 96.88 106 ASP A O 1
ATOM 856 N N . ARG A 1 107 ? -19.781 -6.777 -9.562 1 96.25 107 ARG A N 1
ATOM 857 C CA . ARG A 1 107 ? -20.578 -6.363 -8.414 1 96.25 107 ARG A CA 1
ATOM 858 C C . ARG A 1 107 ? -19.719 -5.594 -7.406 1 96.25 107 ARG A C 1
ATOM 860 O O . ARG A 1 107 ? -20.125 -4.531 -6.926 1 96.25 107 ARG A O 1
ATOM 867 N N . LYS A 1 108 ? -18.547 -6.129 -7.105 1 95.44 108 LYS A N 1
ATOM 868 C CA . LYS A 1 108 ? -17.641 -5.469 -6.172 1 95.44 108 LYS A CA 1
ATOM 869 C C . LYS A 1 108 ? -17.219 -4.094 -6.688 1 95.44 108 LYS A C 1
ATOM 871 O O . LYS A 1 108 ? -17.203 -3.123 -5.93 1 95.44 108 LYS A O 1
ATOM 876 N N . SER A 1 109 ? -16.938 -4.066 -7.977 1 97.56 109 SER A N 1
ATOM 877 C CA . SER A 1 109 ? -16.531 -2.803 -8.578 1 97.56 109 SER A CA 1
ATOM 878 C C . SER A 1 109 ? -17.641 -1.767 -8.516 1 97.56 109 SER A C 1
ATOM 880 O O . SER A 1 109 ? -17.391 -0.594 -8.227 1 97.56 109 SER A O 1
ATOM 882 N N . HIS A 1 110 ? -18.812 -2.25 -8.734 1 97.25 110 HIS A N 1
ATOM 883 C CA . HIS A 1 110 ? -19.969 -1.352 -8.664 1 97.25 110 HIS A CA 1
ATOM 884 C C . HIS A 1 110 ? -20.125 -0.767 -7.262 1 97.25 110 HIS A C 1
ATOM 886 O O . HIS A 1 110 ? -20.344 0.436 -7.109 1 97.25 110 HIS A O 1
ATOM 892 N N . PHE A 1 111 ? -20.016 -1.649 -6.316 1 97.19 111 PHE A N 1
ATOM 893 C CA . PHE A 1 111 ? -20.094 -1.205 -4.93 1 97.19 111 PHE A CA 1
ATOM 894 C C . PHE A 1 111 ? -19.016 -0.176 -4.633 1 97.19 111 PHE A C 1
ATOM 896 O O . PHE A 1 111 ? -19.281 0.859 -4.02 1 97.19 111 PHE A O 1
ATOM 903 N N . LEU A 1 112 ? -17.797 -0.424 -5.055 1 97.62 112 LEU A N 1
ATOM 904 C CA . LEU A 1 112 ? -16.672 0.463 -4.793 1 97.62 112 LEU A CA 1
ATOM 905 C C . LEU A 1 112 ? -16.844 1.794 -5.52 1 97.62 112 LEU A C 1
ATOM 907 O O . LEU A 1 112 ? -16.438 2.842 -5.004 1 97.62 112 LEU A O 1
ATOM 911 N N . ILE A 1 113 ? -17.438 1.786 -6.668 1 97.75 113 ILE A N 1
ATOM 912 C CA . ILE A 1 113 ? -17.688 3.012 -7.414 1 97.75 113 ILE A CA 1
ATOM 913 C C . ILE A 1 113 ? -18.688 3.881 -6.648 1 97.75 113 ILE A C 1
ATOM 915 O O . ILE A 1 113 ? -18.484 5.09 -6.508 1 97.75 113 ILE A O 1
ATOM 919 N N . LEU A 1 114 ? -19.734 3.281 -6.105 1 97.81 114 LEU A N 1
ATOM 920 C CA . LEU A 1 114 ? -20.703 4.012 -5.305 1 97.81 114 LEU A CA 1
ATOM 921 C C . LEU A 1 114 ? -20.047 4.605 -4.059 1 97.81 114 LEU A C 1
ATOM 923 O O . LEU A 1 114 ? -20.344 5.742 -3.684 1 97.81 114 LEU A O 1
ATOM 927 N N . LEU A 1 115 ? -19.172 3.801 -3.496 1 97.62 115 LEU A N 1
ATOM 928 C CA . LEU A 1 115 ? -18.453 4.281 -2.32 1 97.62 115 LEU A CA 1
ATOM 929 C C . LEU A 1 115 ? -17.562 5.461 -2.678 1 97.62 115 LEU A C 1
ATOM 931 O O . LEU A 1 115 ? -17.484 6.441 -1.933 1 97.62 115 LEU A O 1
ATOM 935 N N . SER A 1 116 ? -16.875 5.363 -3.752 1 98.12 116 SER A N 1
ATOM 936 C CA . SER A 1 116 ? -16 6.449 -4.203 1 98.12 116 SER A CA 1
ATOM 937 C C . SER A 1 116 ? -16.797 7.734 -4.426 1 98.12 116 SER A C 1
ATOM 939 O O . SER A 1 116 ? -16.344 8.82 -4.066 1 98.12 116 SER A O 1
ATOM 941 N N . ASP A 1 117 ? -17.938 7.637 -4.957 1 97.69 117 ASP A N 1
ATOM 942 C CA . ASP A 1 117 ? -18.812 8.781 -5.191 1 97.69 117 ASP A CA 1
ATOM 943 C C . ASP A 1 117 ? -19.219 9.438 -3.875 1 97.69 117 ASP A C 1
ATOM 945 O O . ASP A 1 117 ? -19.234 10.664 -3.762 1 97.69 117 ASP A O 1
ATOM 949 N N . ARG A 1 118 ? -19.609 8.609 -2.996 1 98.06 118 ARG A N 1
ATOM 950 C CA . ARG A 1 118 ? -19.984 9.109 -1.679 1 98.06 118 ARG A CA 1
ATOM 951 C C . ARG A 1 118 ? -18.828 9.867 -1.027 1 98.06 118 ARG A C 1
ATOM 953 O O . ARG A 1 118 ? -19.016 10.961 -0.488 1 98.06 118 ARG A O 1
ATOM 960 N N . LEU A 1 119 ? -17.656 9.266 -1.128 1 98.06 119 LEU A N 1
ATOM 961 C CA . LEU A 1 119 ? -16.484 9.883 -0.53 1 98.06 119 LEU A CA 1
ATOM 962 C C . LEU A 1 119 ? -16.141 11.188 -1.235 1 98.06 119 LEU A C 1
ATOM 964 O O . LEU A 1 119 ? -15.68 12.141 -0.599 1 98.06 119 LEU A O 1
ATOM 968 N N . THR A 1 120 ? -16.344 11.242 -2.477 1 97.88 120 THR A N 1
ATOM 969 C CA . THR A 1 120 ? -16.125 12.461 -3.242 1 97.88 120 THR A CA 1
ATOM 970 C C . THR A 1 120 ? -17.078 13.562 -2.777 1 97.88 120 THR A C 1
ATOM 972 O O . THR A 1 120 ? -16.672 14.703 -2.562 1 97.88 120 THR A O 1
ATOM 975 N N . ARG A 1 121 ? -18.266 13.258 -2.551 1 97.75 121 ARG A N 1
ATOM 976 C CA . ARG A 1 121 ? -19.25 14.211 -2.039 1 97.75 121 ARG A CA 1
ATOM 977 C C . ARG A 1 121 ? -18.875 14.695 -0.645 1 97.75 121 ARG A C 1
ATOM 979 O O . ARG A 1 121 ? -18.984 15.883 -0.345 1 97.75 121 ARG A O 1
ATOM 986 N N . ASP A 1 122 ? -18.453 13.75 0.108 1 97.75 122 ASP A N 1
ATOM 987 C CA . ASP A 1 122 ? -18.016 14.109 1.452 1 97.75 122 ASP A CA 1
ATOM 988 C C . ASP A 1 122 ? -16.844 15.094 1.401 1 97.75 122 ASP A C 1
ATOM 990 O O . ASP A 1 122 ? -16.797 16.047 2.176 1 97.75 122 ASP A O 1
ATOM 994 N N . SER A 1 123 ? -15.898 14.844 0.55 1 98.44 123 SER A N 1
ATOM 995 C CA . SER A 1 123 ? -14.742 15.727 0.439 1 98.44 123 SER A CA 1
ATOM 996 C C . SER A 1 123 ? -15.156 17.125 0.004 1 98.44 123 SER A C 1
ATOM 998 O O . SER A 1 123 ? -14.633 18.125 0.516 1 98.44 123 SER A O 1
ATOM 1000 N N . VAL A 1 124 ? -16.062 17.234 -0.893 1 97.56 124 VAL A N 1
ATOM 1001 C CA . VAL A 1 124 ? -16.562 18.516 -1.388 1 97.56 124 VAL A CA 1
ATOM 1002 C C . VAL A 1 124 ? -17.266 19.281 -0.261 1 97.56 124 VAL A C 1
ATOM 1004 O O . VAL A 1 124 ? -17.062 20.484 -0.096 1 97.56 124 VAL A O 1
ATOM 1007 N N . ARG A 1 125 ? -18.031 18.547 0.508 1 97.38 125 ARG A N 1
ATOM 1008 C CA . ARG A 1 125 ? -18.734 19.141 1.646 1 97.38 125 ARG A CA 1
ATOM 1009 C C . ARG A 1 125 ? -17.75 19.688 2.67 1 97.38 125 ARG A C 1
ATOM 1011 O O . ARG A 1 125 ? -17.922 20.797 3.166 1 97.38 125 ARG A O 1
ATOM 1018 N N . ILE A 1 126 ? -16.75 18.906 2.941 1 97.81 126 ILE A N 1
ATOM 1019 C CA . ILE A 1 126 ? -15.766 19.328 3.924 1 97.81 126 ILE A CA 1
ATOM 1020 C C . ILE A 1 126 ? -15.008 20.547 3.404 1 97.81 126 ILE A C 1
ATOM 1022 O O . ILE A 1 126 ? -14.742 21.484 4.156 1 97.81 126 ILE A O 1
ATOM 1026 N N . LYS A 1 127 ? -14.602 20.594 2.172 1 97.19 127 LYS A N 1
ATOM 1027 C CA . LYS A 1 127 ? -13.914 21.719 1.559 1 97.19 127 LYS A CA 1
ATOM 1028 C C . LYS A 1 127 ? -14.758 22.984 1.621 1 97.19 127 LYS A C 1
ATOM 1030 O O . LYS A 1 127 ? -14.242 24.078 1.895 1 97.19 127 LYS A O 1
ATOM 1035 N N . ALA A 1 128 ? -16.062 22.859 1.379 1 96.56 128 ALA A N 1
ATOM 1036 C CA . ALA A 1 128 ? -16.984 24 1.471 1 96.56 128 ALA A CA 1
ATOM 1037 C C . ALA A 1 128 ? -17.031 24.547 2.895 1 96.56 128 ALA A C 1
ATOM 1039 O O . ALA A 1 128 ? -17.062 25.766 3.096 1 96.56 128 ALA A O 1
ATOM 1040 N N . HIS A 1 129 ? -17.047 23.625 3.824 1 96.06 129 HIS A N 1
ATOM 1041 C CA . HIS A 1 129 ? -17.062 24.016 5.23 1 96.06 129 HIS A CA 1
ATOM 1042 C C . HIS A 1 129 ? -15.773 24.734 5.613 1 96.06 129 HIS A C 1
ATOM 1044 O O . HIS A 1 129 ? -15.805 25.734 6.336 1 96.06 129 HIS A O 1
ATOM 1050 N N . ILE A 1 130 ? -14.625 24.219 5.164 1 96.56 130 ILE A N 1
ATOM 1051 C CA . ILE A 1 130 ? -13.336 24.859 5.41 1 96.56 130 ILE A CA 1
ATOM 1052 C C . ILE A 1 130 ? -13.336 26.266 4.84 1 96.56 130 ILE A C 1
ATOM 1054 O O . ILE A 1 130 ? -12.922 27.219 5.512 1 96.56 130 ILE A O 1
ATOM 1058 N N . ARG A 1 131 ? -13.773 26.438 3.672 1 95.31 131 ARG A N 1
ATOM 1059 C CA . ARG A 1 131 ? -13.844 27.734 3.016 1 95.31 131 ARG A CA 1
ATOM 1060 C C . ARG A 1 131 ? -14.711 28.703 3.805 1 95.31 131 ARG A C 1
ATOM 1062 O O . ARG A 1 131 ? -14.352 29.875 3.986 1 95.31 131 ARG A O 1
ATOM 1069 N N . LEU A 1 132 ? -15.852 28.266 4.277 1 94.81 132 LEU A N 1
ATOM 1070 C CA . LEU A 1 132 ? -16.781 29.094 5.039 1 94.81 132 LEU A CA 1
ATOM 1071 C C . LEU A 1 132 ? -16.125 29.578 6.332 1 94.81 132 LEU A C 1
ATOM 1073 O O . LEU A 1 132 ? -16.234 30.766 6.676 1 94.81 132 LEU A O 1
ATOM 1077 N N . VAL A 1 133 ? -15.422 28.672 7.004 1 94 133 VAL A N 1
ATOM 1078 C CA . VAL A 1 133 ? -14.797 29.016 8.273 1 94 133 VAL A CA 1
ATOM 1079 C C . VAL A 1 133 ? -13.648 30 8.031 1 94 133 VAL A C 1
ATOM 1081 O O . VAL A 1 133 ? -13.477 30.969 8.773 1 94 133 VAL A O 1
ATOM 1084 N N . LEU A 1 134 ? -12.891 29.797 6.996 1 92.94 134 LEU A N 1
ATOM 1085 C CA . LEU A 1 134 ? -11.758 30.656 6.68 1 92.94 134 LEU A CA 1
ATOM 1086 C C . LEU A 1 134 ? -12.242 32.062 6.297 1 92.94 134 LEU A C 1
ATOM 1088 O O . LEU A 1 134 ? -11.602 33.062 6.637 1 92.94 134 LEU A O 1
ATOM 1092 N N . GLU A 1 135 ? -13.328 32.125 5.605 1 91.81 135 GLU A N 1
ATOM 1093 C CA . GLU A 1 135 ? -13.93 33.406 5.289 1 91.81 135 GLU A CA 1
ATOM 1094 C C . GLU A 1 135 ? -14.383 34.125 6.551 1 91.81 135 GLU A C 1
ATOM 1096 O O . GLU A 1 135 ? -14.188 35.344 6.684 1 91.81 135 GLU A O 1
ATOM 1101 N N . GLY A 1 136 ? -14.938 33.406 7.434 1 88.5 136 GLY A N 1
ATOM 1102 C CA . GLY A 1 136 ? -15.297 33.969 8.727 1 88.5 136 GLY A CA 1
ATOM 1103 C C . GLY A 1 136 ? -14.109 34.469 9.523 1 88.5 136 GLY A C 1
ATOM 1104 O O . GLY A 1 136 ? -14.164 35.531 10.164 1 88.5 136 GLY A O 1
ATOM 1105 N N . LEU A 1 137 ? -13.039 33.719 9.461 1 89.19 137 LEU A N 1
ATOM 1106 C CA . LEU A 1 137 ? -11.805 34.094 10.156 1 89.19 137 LEU A CA 1
ATOM 1107 C C . LEU A 1 137 ? -11.211 35.344 9.57 1 89.19 137 LEU A C 1
ATOM 1109 O O . LEU A 1 137 ? -10.711 36.219 10.312 1 89.19 137 LEU A O 1
ATOM 1113 N N . ARG A 1 138 ? -11.242 35.5 8.32 1 87.56 138 ARG A N 1
ATOM 1114 C CA . ARG A 1 138 ? -10.742 36.719 7.656 1 87.56 138 ARG A CA 1
ATOM 1115 C C . ARG A 1 138 ? -11.547 37.938 8.07 1 87.56 138 ARG A C 1
ATOM 1117 O O . ARG A 1 138 ? -10.984 39 8.297 1 87.56 138 ARG A O 1
ATOM 1124 N N . GLU A 1 139 ? -12.82 37.75 8.219 1 84.81 139 GLU A N 1
ATOM 1125 C CA . GLU A 1 139 ? -13.695 38.844 8.641 1 84.81 139 GLU A CA 1
ATOM 1126 C C . GLU A 1 139 ? -13.414 39.25 10.086 1 84.81 139 GLU A C 1
ATOM 1128 O O . GLU A 1 139 ? -13.398 40.438 10.406 1 84.81 139 GLU A O 1
ATOM 1133 N N . LEU A 1 140 ? -13.117 38.25 10.914 1 80.81 140 LEU A N 1
ATOM 1134 C CA . LEU A 1 140 ? -12.836 38.5 12.32 1 80.81 140 LEU A CA 1
ATOM 1135 C C . LEU A 1 140 ? -11.484 39.188 12.492 1 80.81 140 LEU A C 1
ATOM 1137 O O . LEU A 1 140 ? -11.336 40.094 13.32 1 80.81 140 LEU A O 1
ATOM 1141 N N . GLN A 1 141 ? -10.477 38.719 11.82 1 80.56 141 GLN A N 1
ATOM 1142 C CA . GLN A 1 141 ? -9.133 39.281 11.906 1 80.56 141 GLN A CA 1
ATOM 1143 C C . GLN A 1 141 ? -9.094 40.688 11.359 1 80.56 141 GLN A C 1
ATOM 1145 O O . GLN A 1 141 ? -8.32 41.531 11.844 1 80.56 141 GLN A O 1
ATOM 1150 N N . GLY A 1 142 ? -9.875 41 10.227 1 74.44 142 GLY A N 1
ATOM 1151 C CA . GLY A 1 142 ? -9.984 42.344 9.727 1 74.44 142 GLY A CA 1
ATOM 1152 C C . GLY A 1 142 ? -10.516 43.344 10.766 1 74.44 142 GLY A C 1
ATOM 1153 O O . GLY A 1 142 ? -10.086 44.5 10.805 1 74.44 142 GLY A O 1
ATOM 1154 N N . PHE A 1 143 ? -11.32 42.844 11.711 1 66.62 143 PHE A N 1
ATOM 1155 C CA . PHE A 1 143 ? -11.852 43.688 12.789 1 66.62 143 PHE A CA 1
ATOM 1156 C C . PHE A 1 143 ? -10.797 43.906 13.859 1 66.62 143 PHE A C 1
ATOM 1158 O O . PHE A 1 143 ? -10.797 44.969 14.516 1 66.62 143 PHE A O 1
ATOM 1165 N N . LEU A 1 144 ? -9.938 42.969 14.078 1 66.62 144 LEU A N 1
ATOM 1166 C CA . LEU A 1 144 ? -8.93 43.062 15.125 1 66.62 144 LEU A CA 1
ATOM 1167 C C . LEU A 1 144 ? -7.746 43.906 14.664 1 66.62 144 LEU A C 1
ATOM 1169 O O . LEU A 1 144 ? -7.004 44.469 15.492 1 66.62 144 LEU A O 1
ATOM 1173 N N . GLU A 1 145 ? -7.254 43.938 13.578 1 63.34 145 GLU A N 1
ATOM 1174 C CA . GLU A 1 145 ? -6.172 44.812 13.102 1 63.34 145 GLU A CA 1
ATOM 1175 C C . GLU A 1 145 ? -6.617 46.25 13.031 1 63.34 145 GLU A C 1
ATOM 1177 O O . GLU A 1 145 ? -7.551 46.594 12.297 1 63.34 145 GLU A O 1
ATOM 1182 N N . PRO A 1 146 ? -6.414 46.969 14.227 1 57.09 146 PRO A N 1
ATOM 1183 C CA . PRO A 1 146 ? -6.762 48.375 14.32 1 57.09 146 PRO A CA 1
ATOM 1184 C C . PRO A 1 146 ? -6.309 49.188 13.102 1 57.09 146 PRO A C 1
ATOM 1186 O O . PRO A 1 146 ? -5.355 48.781 12.422 1 57.09 146 PRO A O 1
ATOM 1189 N N . GLU A 1 147 ? -7.141 49.969 12.477 1 52.91 147 GLU A N 1
ATOM 1190 C CA . GLU A 1 147 ? -6.844 51 11.5 1 52.91 147 GLU A CA 1
ATOM 1191 C C . GLU A 1 147 ? -5.527 51.719 11.828 1 52.91 147 GLU A C 1
ATOM 1193 O O . GLU A 1 147 ? -5.34 52.188 12.945 1 52.91 147 GLU A O 1
ATOM 1198 N N . ASP A 1 148 ? -4.395 51.25 11.492 1 48.31 148 ASP A N 1
ATOM 1199 C CA . ASP A 1 148 ? -3.254 52.156 11.648 1 48.31 148 ASP A CA 1
ATOM 1200 C C . ASP A 1 148 ? -3.648 53.594 11.352 1 48.31 148 ASP A C 1
ATOM 1202 O O . ASP A 1 148 ? -4.074 53.906 10.242 1 48.31 148 ASP A O 1
ATOM 1206 N N . SER A 1 149 ? -4.168 54.438 12.266 1 42.62 149 SER A N 1
ATOM 1207 C CA . SER A 1 149 ? -4.098 55.875 12.203 1 42.62 149 SER A CA 1
ATOM 1208 C C . SER A 1 149 ? -2.783 56.344 11.586 1 42.62 149 SER A C 1
ATOM 1210 O O . SER A 1 149 ? -1.711 56.094 12.148 1 42.62 149 SER A O 1
ATOM 1212 N N . GLY A 1 150 ? -2.605 56.406 10.336 1 38 150 GLY A N 1
ATOM 1213 C CA . GLY A 1 150 ? -1.535 57.156 9.695 1 38 150 GLY A CA 1
ATOM 1214 C C . GLY A 1 150 ? -1.1 58.375 10.484 1 38 150 GLY A C 1
ATOM 1215 O O . GLY A 1 150 ? -1.936 59.156 10.93 1 38 150 GLY A O 1
ATOM 1216 N N . HIS A 1 151 ? 0.145 58.625 11.227 1 31.7 151 HIS A N 1
ATOM 1217 C CA . HIS A 1 151 ? 0.688 59.969 11.109 1 31.7 151 HIS A CA 1
ATOM 1218 C C . HIS A 1 151 ? 0.732 60.438 9.656 1 31.7 151 HIS A C 1
ATOM 1220 O O . HIS A 1 151 ? 1.06 59.656 8.766 1 31.7 151 HIS A O 1
ATOM 1226 N N . MET B 1 1 ? 23.641 44.875 27.188 1 49.53 1 MET B N 1
ATOM 1227 C CA . MET B 1 1 ? 22.984 43.781 27.906 1 49.53 1 MET B CA 1
ATOM 1228 C C . MET B 1 1 ? 21.812 43.219 27.109 1 49.53 1 MET B C 1
ATOM 1230 O O . MET B 1 1 ? 21.656 42 27.031 1 49.53 1 MET B O 1
ATOM 1234 N N . ALA B 1 2 ? 21.031 44.031 26.609 1 60.62 2 ALA B N 1
ATOM 1235 C CA . ALA B 1 2 ? 19.844 43.656 25.844 1 60.62 2 ALA B CA 1
ATOM 1236 C C . ALA B 1 2 ? 20.234 42.938 24.547 1 60.62 2 ALA B C 1
ATOM 1238 O O . ALA B 1 2 ? 19.609 41.938 24.156 1 60.62 2 ALA B O 1
ATOM 1239 N N . GLU B 1 3 ? 21.344 43.438 23.891 1 64.25 3 GLU B N 1
ATOM 1240 C CA . GLU B 1 3 ? 21.812 42.875 22.609 1 64.25 3 GLU B CA 1
ATOM 1241 C C . GLU B 1 3 ? 22.359 41.469 22.797 1 64.25 3 GLU B C 1
ATOM 1243 O O . GLU B 1 3 ? 22.188 40.625 21.922 1 64.25 3 GLU B O 1
ATOM 1248 N N . GLY B 1 4 ? 22.984 41.219 23.938 1 64 4 GLY B N 1
ATOM 1249 C CA . GLY B 1 4 ? 23.5 39.906 24.266 1 64 4 GLY B CA 1
ATOM 1250 C C . GLY B 1 4 ? 22.422 38.875 24.422 1 64 4 GLY B C 1
ATOM 1251 O O . GLY B 1 4 ? 22.578 37.719 23.984 1 64 4 GLY B O 1
ATOM 1252 N N . SER B 1 5 ? 21.453 39.375 25.047 1 71.88 5 SER B N 1
ATOM 1253 C CA . SER B 1 5 ? 20.312 38.5 25.281 1 71.88 5 SER B CA 1
ATOM 1254 C C . SER B 1 5 ? 19.625 38.125 23.984 1 71.88 5 SER B C 1
ATOM 1256 O O . SER B 1 5 ? 19.234 36.969 23.781 1 71.88 5 SER B O 1
ATOM 1258 N N . ARG B 1 6 ? 19.516 39.156 23.141 1 74.25 6 ARG B N 1
ATOM 1259 C CA . ARG B 1 6 ? 18.875 38.906 21.844 1 74.25 6 ARG B CA 1
ATOM 1260 C C . ARG B 1 6 ? 19.719 37.938 21.016 1 74.25 6 ARG B C 1
ATOM 1262 O O . ARG B 1 6 ? 19.172 37.062 20.359 1 74.25 6 ARG B O 1
ATOM 1269 N N . GLY B 1 7 ? 21.062 38.156 21.109 1 74.75 7 GLY B N 1
ATOM 1270 C CA . GLY B 1 7 ? 21.969 37.281 20.406 1 74.75 7 GLY B CA 1
ATOM 1271 C C . GLY B 1 7 ? 21.922 35.844 20.906 1 74.75 7 GLY B C 1
ATOM 1272 O O . GLY B 1 7 ? 21.938 34.906 20.109 1 74.75 7 GLY B O 1
ATOM 1273 N N . ALA B 1 8 ? 21.75 35.75 22.172 1 79.19 8 ALA B N 1
ATOM 1274 C CA . ALA B 1 8 ? 21.656 34.438 22.797 1 79.19 8 ALA B CA 1
ATOM 1275 C C . ALA B 1 8 ? 20.344 33.75 22.422 1 79.19 8 ALA B C 1
ATOM 1277 O O . ALA B 1 8 ? 20.328 32.531 22.172 1 79.19 8 ALA B O 1
ATOM 1278 N N . GLN B 1 9 ? 19.359 34.5 22.359 1 81.69 9 GLN B N 1
ATOM 1279 C CA . GLN B 1 9 ? 18.062 33.938 22 1 81.69 9 GLN B CA 1
ATOM 1280 C C . GLN B 1 9 ? 18.047 33.469 20.547 1 81.69 9 GLN B C 1
ATOM 1282 O O . GLN B 1 9 ? 17.469 32.438 20.234 1 81.69 9 GLN B O 1
ATOM 1287 N N . GLU B 1 10 ? 18.719 34.281 19.75 1 84.88 10 GLU B N 1
ATOM 1288 C CA . GLU B 1 10 ? 18.828 33.906 18.344 1 84.88 10 GLU B CA 1
ATOM 1289 C C . GLU B 1 10 ? 19.625 32.625 18.172 1 84.88 10 GLU B C 1
ATOM 1291 O O . GLU B 1 10 ? 19.281 31.781 17.344 1 84.88 10 GLU B O 1
ATOM 1296 N N . LYS B 1 11 ? 20.625 32.531 18.969 1 85.5 11 LYS B N 1
ATOM 1297 C CA . LYS B 1 11 ? 21.438 31.344 18.938 1 85.5 11 LYS B CA 1
ATOM 1298 C C . LYS B 1 11 ? 20.656 30.125 19.422 1 85.5 11 LYS B C 1
ATOM 1300 O O . LYS B 1 11 ? 20.781 29.031 18.859 1 85.5 11 LYS B O 1
ATOM 1305 N N . VAL B 1 12 ? 19.875 30.297 20.375 1 86.88 12 VAL B N 1
ATOM 1306 C CA . VAL B 1 12 ? 19.047 29.234 20.922 1 86.88 12 VAL B CA 1
ATOM 1307 C C . VAL B 1 12 ? 18.078 28.75 19.844 1 86.88 12 VAL B C 1
ATOM 1309 O O . VAL B 1 12 ? 17.938 27.547 19.625 1 86.88 12 VAL B O 1
ATOM 1312 N N . LEU B 1 13 ? 17.531 29.688 19.156 1 87.25 13 LEU B N 1
ATOM 1313 C CA . LEU B 1 13 ? 16.578 29.344 18.094 1 87.25 13 LEU B CA 1
ATOM 1314 C C . LEU B 1 13 ? 17.281 28.609 16.953 1 87.25 13 LEU B C 1
ATOM 1316 O O . LEU B 1 13 ? 16.734 27.656 16.391 1 87.25 13 LEU B O 1
ATOM 1320 N N . GLN B 1 14 ? 18.484 29.031 16.703 1 89.88 14 GLN B N 1
ATOM 1321 C CA . GLN B 1 14 ? 19.266 28.406 15.648 1 89.88 14 GLN B CA 1
ATOM 1322 C C . GLN B 1 14 ? 19.578 26.953 15.992 1 89.88 14 GLN B C 1
ATOM 1324 O O . GLN B 1 14 ? 19.438 26.062 15.148 1 89.88 14 GLN B O 1
ATOM 1329 N N . TYR B 1 15 ? 19.953 26.719 17.25 1 89.31 15 TYR B N 1
ATOM 1330 C CA . TYR B 1 15 ? 20.281 25.375 17.688 1 89.31 15 TYR B CA 1
ATOM 1331 C C . TYR B 1 15 ? 19.047 24.5 17.75 1 89.31 15 TYR B C 1
ATOM 1333 O O . TYR B 1 15 ? 19.094 23.312 17.406 1 89.31 15 TYR B O 1
ATOM 1341 N N . GLU B 1 16 ? 18.047 25.094 18.141 1 90.44 16 GLU B N 1
ATOM 1342 C CA . GLU B 1 16 ? 16.797 24.344 18.203 1 90.44 16 GLU B CA 1
ATOM 1343 C C . GLU B 1 16 ? 16.328 23.922 16.812 1 90.44 16 GLU B C 1
ATOM 1345 O O . GLU B 1 16 ? 15.906 22.781 16.625 1 90.44 16 GLU B O 1
ATOM 1350 N N . THR B 1 17 ? 16.438 24.875 15.914 1 91.88 17 THR B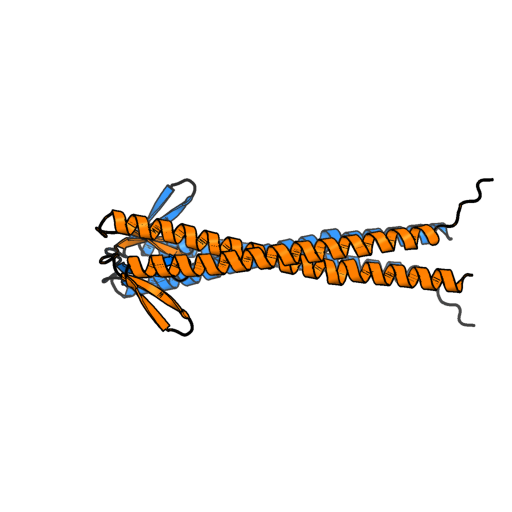 N 1
ATOM 1351 C CA . THR B 1 17 ? 16.078 24.578 14.531 1 91.88 17 THR B CA 1
ATOM 1352 C C . THR B 1 17 ? 17 23.531 13.938 1 91.88 17 THR B C 1
ATOM 1354 O O . THR B 1 17 ? 16.562 22.641 13.211 1 91.88 17 THR B O 1
ATOM 1357 N N . PHE B 1 18 ? 18.266 23.656 14.297 1 93.62 18 PHE B N 1
ATOM 1358 C CA . PHE B 1 18 ? 19.266 22.688 13.836 1 93.62 18 PHE B CA 1
ATOM 1359 C C . PHE B 1 18 ? 18.922 21.297 14.328 1 93.62 18 PHE B C 1
ATOM 1361 O O . PHE B 1 18 ? 18.953 20.328 13.562 1 93.62 18 PHE B O 1
ATOM 1368 N N . VAL B 1 19 ? 18.547 21.156 15.555 1 92.81 19 VAL B N 1
ATOM 1369 C CA . VAL B 1 19 ? 18.203 19.859 16.141 1 92.81 19 VAL B CA 1
ATOM 1370 C C . VAL B 1 19 ? 16.953 19.297 15.469 1 92.81 19 VAL B C 1
ATOM 1372 O O . VAL B 1 19 ? 16.938 18.141 15.047 1 92.81 19 VAL B O 1
ATOM 1375 N N . SER B 1 20 ? 15.945 20.062 15.312 1 91.88 20 SER B N 1
ATOM 1376 C CA . SER B 1 20 ? 14.641 19.609 14.844 1 91.88 20 SER B CA 1
ATOM 1377 C C . SER B 1 20 ? 14.648 19.375 13.336 1 91.88 20 SER B C 1
ATOM 1379 O O . SER B 1 20 ? 14.18 18.344 12.852 1 91.88 20 SER B O 1
ATOM 1381 N N . ASP B 1 21 ? 15.297 20.234 12.594 1 92.5 21 ASP B N 1
ATOM 1382 C CA . ASP B 1 21 ? 15.141 20.234 11.141 1 92.5 21 ASP B CA 1
ATOM 1383 C C . ASP B 1 21 ? 16.25 19.422 10.469 1 92.5 21 ASP B C 1
ATOM 1385 O O . ASP B 1 21 ? 16.078 18.984 9.328 1 92.5 21 ASP B O 1
ATOM 1389 N N . VAL B 1 22 ? 17.359 19.312 11.234 1 93.81 22 VAL B N 1
ATOM 1390 C CA . VAL B 1 22 ? 18.469 18.641 10.562 1 93.81 22 VAL B CA 1
ATOM 1391 C C . VAL B 1 22 ? 18.766 17.312 11.258 1 93.81 22 VAL B C 1
ATOM 1393 O O . VAL B 1 22 ? 18.547 16.234 10.68 1 93.81 22 VAL B O 1
ATOM 1396 N N . LEU B 1 23 ? 19.094 17.375 12.562 1 95.75 23 LEU B N 1
ATOM 1397 C CA . LEU B 1 23 ? 19.562 16.172 13.242 1 95.75 23 LEU B CA 1
ATOM 1398 C C . LEU B 1 23 ? 18.438 15.148 13.383 1 95.75 23 LEU B C 1
ATOM 1400 O O . LEU B 1 23 ? 18.625 13.961 13.109 1 95.75 23 LEU B O 1
ATOM 1404 N N . GLN B 1 24 ? 17.328 15.617 13.734 1 96.44 24 GLN B N 1
ATOM 1405 C CA . GLN B 1 24 ? 16.188 14.711 13.883 1 96.44 24 GLN B CA 1
ATOM 1406 C C . GLN B 1 24 ? 15.758 14.156 12.531 1 96.44 24 GLN B C 1
ATOM 1408 O O . GLN B 1 24 ? 15.375 12.992 12.43 1 96.44 24 GLN B O 1
ATOM 1413 N N . ARG B 1 25 ? 15.789 14.984 11.57 1 96.12 25 ARG B N 1
ATOM 1414 C CA . ARG B 1 25 ? 15.484 14.508 10.219 1 96.12 25 ARG B CA 1
ATOM 1415 C C . ARG B 1 25 ? 16.469 13.438 9.781 1 96.12 25 ARG B C 1
ATOM 1417 O O . ARG B 1 25 ? 16.078 12.391 9.258 1 96.12 25 ARG B O 1
ATOM 1424 N N . ASP B 1 26 ? 17.734 13.68 10.023 1 96.5 26 ASP B N 1
ATOM 1425 C CA . ASP B 1 26 ? 18.781 12.719 9.656 1 96.5 26 ASP B CA 1
ATOM 1426 C C . ASP B 1 26 ? 18.578 11.391 10.391 1 96.5 26 ASP B C 1
ATOM 1428 O O . ASP B 1 26 ? 18.719 10.32 9.797 1 96.5 26 ASP B O 1
ATOM 1432 N N . LEU B 1 27 ? 18.266 11.484 11.633 1 97.38 27 LEU B N 1
ATOM 1433 C CA . LEU B 1 27 ? 18.031 10.289 12.43 1 97.38 27 LEU B CA 1
ATOM 1434 C C . LEU B 1 27 ? 16.844 9.5 11.883 1 97.38 27 LEU B C 1
ATOM 1436 O O . LEU B 1 27 ? 16.922 8.281 11.742 1 97.38 27 LEU B O 1
ATOM 1440 N N . ARG B 1 28 ? 15.781 10.234 11.578 1 97.19 28 ARG B N 1
ATOM 1441 C CA . ARG B 1 28 ? 14.609 9.578 11.016 1 97.19 28 ARG B CA 1
ATOM 1442 C C . ARG B 1 28 ? 14.953 8.859 9.719 1 97.19 28 ARG B C 1
ATOM 1444 O O . ARG B 1 28 ? 14.5 7.738 9.477 1 97.19 28 ARG B O 1
ATOM 1451 N N . GLN B 1 29 ? 15.766 9.469 8.961 1 97.75 29 GLN B N 1
ATOM 1452 C CA . GLN B 1 29 ? 16.141 8.891 7.676 1 97.75 29 GLN B CA 1
ATOM 1453 C C . GLN B 1 29 ? 16.969 7.621 7.867 1 97.75 29 GLN B C 1
ATOM 1455 O O . GLN B 1 29 ? 16.734 6.609 7.207 1 97.75 29 GLN B O 1
ATOM 1460 N N . VAL B 1 30 ? 17.875 7.723 8.773 1 97.94 30 VAL B N 1
ATOM 1461 C CA . VAL B 1 30 ? 18.75 6.586 9.031 1 97.94 30 VAL B CA 1
ATOM 1462 C C . VAL B 1 30 ? 17.938 5.43 9.609 1 97.94 30 VAL B C 1
ATOM 1464 O O . VAL B 1 30 ? 18.141 4.273 9.227 1 97.94 30 VAL B O 1
ATOM 1467 N N . LEU B 1 31 ? 17.062 5.734 10.453 1 97.88 31 LEU B N 1
ATOM 1468 C CA . LEU B 1 31 ? 16.219 4.703 11.062 1 97.88 31 LEU B CA 1
ATOM 1469 C C . LEU B 1 31 ? 15.289 4.082 10.023 1 97.88 31 LEU B C 1
ATOM 1471 O O . LEU B 1 31 ? 15.062 2.871 10.039 1 97.88 31 LEU B O 1
ATOM 1475 N N . ALA B 1 32 ? 14.758 4.898 9.148 1 97.62 32 ALA B N 1
ATOM 1476 C CA . ALA B 1 32 ? 13.906 4.395 8.078 1 97.62 32 ALA B CA 1
ATOM 1477 C C . ALA B 1 32 ? 14.688 3.465 7.148 1 97.62 32 ALA B C 1
ATOM 1479 O O . ALA B 1 32 ? 14.18 2.418 6.738 1 97.62 32 ALA B O 1
ATOM 1480 N N . GLN B 1 33 ? 15.867 3.832 6.867 1 97.69 33 GLN B N 1
ATOM 1481 C CA . GLN B 1 33 ? 16.719 3.004 6.027 1 97.69 33 GLN B CA 1
ATOM 1482 C C . GLN B 1 33 ? 17.016 1.662 6.695 1 97.69 33 GLN B C 1
ATOM 1484 O O . GLN B 1 33 ? 16.969 0.616 6.043 1 97.69 33 GLN B O 1
ATOM 1489 N N . ARG B 1 34 ? 17.312 1.764 7.953 1 97.69 34 ARG B N 1
ATOM 1490 C CA . ARG B 1 34 ? 17.609 0.545 8.703 1 97.69 34 ARG B CA 1
ATOM 1491 C C . ARG B 1 34 ? 16.391 -0.385 8.719 1 97.69 34 ARG B C 1
ATOM 1493 O O . ARG B 1 34 ? 16.547 -1.602 8.586 1 97.69 34 ARG B O 1
ATOM 1500 N N . GLU B 1 35 ? 15.266 0.143 8.922 1 97.62 35 GLU B N 1
ATOM 1501 C CA . GLU B 1 35 ? 14.039 -0.646 8.891 1 97.62 35 GLU B CA 1
ATOM 1502 C C . GLU B 1 35 ? 13.836 -1.304 7.531 1 97.62 35 GLU B C 1
ATOM 1504 O O . GLU B 1 35 ? 13.406 -2.457 7.453 1 97.62 35 GLU B O 1
ATOM 1509 N N . GLU B 1 36 ? 14.07 -0.577 6.5 1 97.94 36 GLU B N 1
ATOM 1510 C CA . GLU B 1 36 ? 13.977 -1.133 5.156 1 97.94 36 GLU B CA 1
ATOM 1511 C C . GLU B 1 36 ? 14.922 -2.316 4.977 1 97.94 36 GLU B C 1
ATOM 1513 O O . GLU B 1 36 ? 14.555 -3.328 4.375 1 97.94 36 GLU B O 1
ATOM 1518 N N . VAL B 1 37 ? 16.062 -2.199 5.52 1 97.81 37 VAL B N 1
ATOM 1519 C CA . VAL B 1 37 ? 17.047 -3.271 5.445 1 97.81 37 VAL B CA 1
ATOM 1520 C C . VAL B 1 37 ? 16.531 -4.496 6.195 1 97.81 37 VAL B C 1
ATOM 1522 O O . VAL B 1 37 ? 16.656 -5.625 5.711 1 97.81 37 VAL B O 1
ATOM 1525 N N . TYR B 1 38 ? 15.945 -4.238 7.293 1 96.94 38 TYR B N 1
ATOM 1526 C CA . TYR B 1 38 ? 15.398 -5.34 8.078 1 96.94 38 TYR B CA 1
ATOM 1527 C C . TYR B 1 38 ? 14.266 -6.031 7.324 1 96.94 38 TYR B C 1
ATOM 1529 O O . TYR B 1 38 ? 14.141 -7.258 7.371 1 96.94 38 TYR B O 1
ATOM 1537 N N . ARG B 1 39 ? 13.492 -5.262 6.66 1 96.88 39 ARG B N 1
ATOM 1538 C CA . ARG B 1 39 ? 12.414 -5.836 5.859 1 96.88 39 ARG B CA 1
ATOM 1539 C C . ARG B 1 39 ? 12.969 -6.727 4.754 1 96.88 39 ARG B C 1
ATOM 1541 O O . ARG B 1 39 ? 12.469 -7.828 4.527 1 96.88 39 ARG B O 1
ATOM 1548 N N . LYS B 1 40 ? 13.953 -6.297 4.125 1 96.5 40 LYS B N 1
ATOM 1549 C CA . LYS B 1 40 ? 14.586 -7.082 3.07 1 96.5 40 LYS B CA 1
ATOM 1550 C C . LYS B 1 40 ? 15.188 -8.367 3.627 1 96.5 40 LYS B C 1
ATOM 1552 O O . LYS B 1 40 ? 15.039 -9.438 3.033 1 96.5 40 LYS B O 1
ATOM 1557 N N . LEU B 1 41 ? 15.82 -8.25 4.762 1 97.56 41 LEU B N 1
ATOM 1558 C CA . LEU B 1 41 ? 16.422 -9.414 5.402 1 97.56 41 LEU B CA 1
ATOM 1559 C C . LEU B 1 41 ? 15.359 -10.445 5.754 1 97.56 41 LEU B C 1
ATOM 1561 O O . LEU B 1 41 ? 15.57 -11.648 5.555 1 97.56 41 LEU B O 1
ATOM 1565 N N . ALA B 1 42 ? 14.312 -9.93 6.27 1 96.94 42 ALA B N 1
ATOM 1566 C CA . ALA B 1 42 ? 13.211 -10.82 6.59 1 96.94 42 ALA B CA 1
ATOM 1567 C C . ALA B 1 42 ? 12.695 -11.531 5.34 1 96.94 42 ALA B C 1
ATOM 1569 O O . ALA B 1 42 ? 12.383 -12.727 5.379 1 96.94 42 ALA B O 1
ATOM 1570 N N . GLY B 1 43 ? 12.609 -10.852 4.27 1 97.12 43 GLY B N 1
ATOM 1571 C CA . GLY B 1 43 ? 12.219 -11.445 3.002 1 97.12 43 GLY B CA 1
ATOM 1572 C C . GLY B 1 43 ? 13.156 -12.547 2.541 1 97.12 43 GLY B C 1
ATOM 1573 O O . GLY B 1 43 ? 12.711 -13.625 2.139 1 97.12 43 GLY B O 1
ATOM 1574 N N . TYR B 1 44 ? 14.359 -12.289 2.674 1 96.94 44 TYR B N 1
ATOM 1575 C CA . TYR B 1 44 ? 15.344 -13.273 2.248 1 96.94 44 TYR B CA 1
ATOM 1576 C C . TYR B 1 44 ? 15.32 -14.5 3.154 1 96.94 44 TYR B C 1
ATOM 1578 O O . TYR B 1 44 ? 15.531 -15.625 2.693 1 96.94 44 TYR B O 1
ATOM 1586 N N . LEU B 1 45 ? 15.156 -14.273 4.41 1 96.62 45 LEU B N 1
ATOM 1587 C CA . LEU B 1 45 ? 15.047 -15.391 5.336 1 96.62 45 LEU B CA 1
ATOM 1588 C C . LEU B 1 45 ? 13.859 -16.281 4.98 1 96.62 45 LEU B C 1
ATOM 1590 O O . LEU B 1 45 ? 13.977 -17.5 4.969 1 96.62 45 LEU B O 1
ATOM 1594 N N . GLN B 1 46 ? 12.734 -15.688 4.652 1 95.75 46 GLN B N 1
ATOM 1595 C CA . GLN B 1 46 ? 11.547 -16.422 4.234 1 95.75 46 GLN B CA 1
ATOM 1596 C C . GLN B 1 46 ? 11.812 -17.219 2.957 1 95.75 46 GLN B C 1
ATOM 1598 O O . GLN B 1 46 ? 11.438 -18.391 2.854 1 95.75 46 GLN B O 1
ATOM 1603 N N . LEU B 1 47 ? 12.414 -16.578 2.068 1 94.56 47 LEU B N 1
ATOM 1604 C CA . LEU B 1 47 ? 12.75 -17.219 0.798 1 94.56 47 LEU B CA 1
ATOM 1605 C C . LEU B 1 47 ? 13.672 -18.406 1.013 1 94.56 47 LEU B C 1
ATOM 1607 O O . LEU B 1 47 ? 13.477 -19.469 0.417 1 94.56 47 LEU B O 1
ATOM 1611 N N . LYS B 1 48 ? 14.664 -18.203 1.827 1 95.94 48 LYS B N 1
ATOM 1612 C CA . LYS B 1 48 ? 15.594 -19.281 2.152 1 95.94 48 LYS B CA 1
ATOM 1613 C C . LYS B 1 48 ? 14.859 -20.5 2.695 1 95.94 48 LYS B C 1
ATOM 1615 O O . LYS B 1 48 ? 15.109 -21.625 2.266 1 95.94 48 LYS B O 1
ATOM 1620 N N . ASN B 1 49 ? 13.938 -20.25 3.568 1 95.06 49 ASN B N 1
ATOM 1621 C CA . ASN B 1 49 ? 1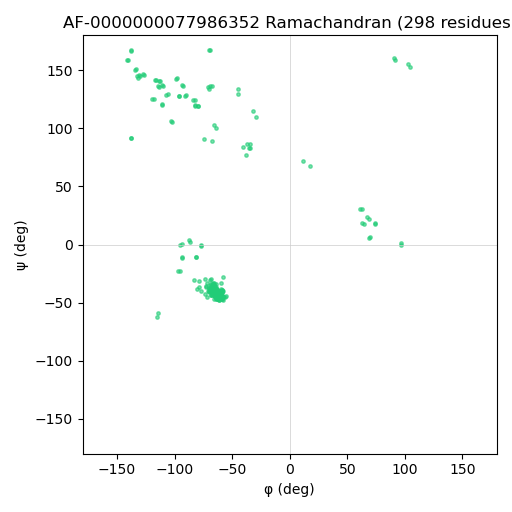3.148 -21.328 4.152 1 95.06 49 ASN B CA 1
ATOM 1622 C C . ASN B 1 49 ? 12.328 -22.062 3.092 1 95.06 49 ASN B C 1
ATOM 1624 O O . ASN B 1 49 ? 12.227 -23.281 3.109 1 95.06 49 ASN B O 1
ATOM 1628 N N . ILE B 1 50 ? 11.758 -21.312 2.174 1 89.5 50 ILE B N 1
ATOM 1629 C CA . ILE B 1 50 ? 10.938 -21.891 1.106 1 89.5 50 ILE B CA 1
ATOM 1630 C C . ILE B 1 50 ? 11.805 -22.781 0.217 1 89.5 50 ILE B C 1
ATOM 1632 O O . ILE B 1 50 ? 11.438 -23.922 -0.077 1 89.5 50 ILE B O 1
ATOM 1636 N N . LEU B 1 51 ? 12.93 -22.312 -0.145 1 91.25 51 LEU B N 1
ATOM 1637 C CA . LEU B 1 51 ? 13.812 -23.031 -1.05 1 91.25 51 LEU B CA 1
ATOM 1638 C C . LEU B 1 51 ? 14.359 -24.297 -0.38 1 91.25 51 LEU B C 1
ATOM 1640 O O . LEU B 1 51 ? 14.492 -25.328 -1.021 1 91.25 51 LEU B O 1
ATOM 1644 N N . GLU B 1 52 ? 14.641 -24.141 0.863 1 92.69 52 GLU B N 1
ATOM 1645 C CA . GLU B 1 52 ? 15.133 -25.297 1.607 1 92.69 52 GLU B CA 1
ATOM 1646 C C . GLU B 1 52 ? 14.07 -26.391 1.705 1 92.69 52 GLU B C 1
ATOM 1648 O O . GLU B 1 52 ? 14.391 -27.578 1.623 1 92.69 52 GLU B O 1
ATOM 1653 N N . ARG B 1 53 ? 12.852 -25.969 1.847 1 88.31 53 ARG B N 1
ATOM 1654 C CA . ARG B 1 53 ? 11.75 -26.922 1.885 1 88.31 53 ARG B CA 1
ATOM 1655 C C . ARG B 1 53 ? 11.578 -27.609 0.536 1 88.31 53 ARG B C 1
ATOM 1657 O O . ARG B 1 53 ? 11.352 -28.828 0.476 1 88.31 53 ARG B O 1
ATOM 1664 N N . ILE B 1 54 ? 11.719 -26.859 -0.47 1 86.31 54 ILE B N 1
ATOM 1665 C CA . ILE B 1 54 ? 11.633 -27.422 -1.815 1 86.31 54 ILE B CA 1
ATOM 1666 C C . ILE B 1 54 ? 12.75 -28.438 -2.023 1 86.31 54 ILE B C 1
ATOM 1668 O O . ILE B 1 54 ? 12.523 -29.531 -2.568 1 86.31 54 ILE B O 1
ATOM 1672 N N . GLN B 1 55 ? 13.859 -28.094 -1.586 1 86.06 55 GLN B N 1
ATOM 1673 C CA . GLN B 1 55 ? 15.016 -28.969 -1.716 1 86.06 55 GLN B CA 1
ATOM 1674 C C . GLN B 1 55 ? 14.812 -30.266 -0.943 1 86.06 55 GLN B C 1
ATOM 1676 O O . GLN B 1 55 ? 15.156 -31.344 -1.433 1 86.06 55 GLN B O 1
ATOM 1681 N N . ALA B 1 56 ? 14.281 -30.156 0.176 1 85.62 56 ALA B N 1
ATOM 1682 C CA . ALA B 1 56 ? 14.086 -31.297 1.054 1 85.62 56 ALA B CA 1
ATOM 1683 C C . ALA B 1 56 ? 13.031 -32.25 0.491 1 85.62 56 ALA B C 1
ATOM 1685 O O . ALA B 1 56 ? 13.109 -33.469 0.693 1 85.62 56 ALA B O 1
ATOM 1686 N N . SER B 1 57 ? 12.07 -31.719 -0.239 1 80.56 57 SER B N 1
ATOM 1687 C CA . SER B 1 57 ? 10.961 -32.531 -0.748 1 80.56 57 SER B CA 1
ATOM 1688 C C . SER B 1 57 ? 11.305 -33.156 -2.082 1 80.56 57 SER B C 1
ATOM 1690 O O . SER B 1 57 ? 10.539 -33.969 -2.609 1 80.56 57 SER B O 1
ATOM 1692 N N . GLY B 1 58 ? 12.484 -33 -2.59 1 73.94 58 GLY B N 1
ATOM 1693 C CA . GLY B 1 58 ? 12.914 -33.562 -3.855 1 73.94 58 GLY B CA 1
ATOM 1694 C C . GLY B 1 58 ? 12.219 -32.969 -5.055 1 73.94 58 GLY B C 1
ATOM 1695 O O . GLY B 1 58 ? 12.109 -33.594 -6.109 1 73.94 58 GLY B O 1
ATOM 1696 N N . GLY B 1 59 ? 11.758 -31.781 -4.816 1 63.31 59 GLY B N 1
ATOM 1697 C CA . GLY B 1 59 ? 11.195 -31.031 -5.93 1 63.31 59 GLY B CA 1
ATOM 1698 C C . GLY B 1 59 ? 9.891 -31.625 -6.438 1 63.31 59 GLY B C 1
ATOM 1699 O O . GLY B 1 59 ? 9.453 -31.297 -7.547 1 63.31 59 GLY B O 1
ATOM 1700 N N . GLN B 1 60 ? 9.336 -32.719 -5.707 1 63.44 60 GLN B N 1
ATOM 1701 C CA . GLN B 1 60 ? 8.117 -33.344 -6.23 1 63.44 60 GLN B CA 1
ATOM 1702 C C . GLN B 1 60 ? 6.93 -32.375 -6.098 1 63.44 60 GLN B C 1
ATOM 1704 O O . GLN B 1 60 ? 6.758 -31.734 -5.066 1 63.44 60 GLN B O 1
ATOM 1709 N N . ASN B 1 61 ? 6.137 -32.312 -7.152 1 65.56 61 ASN B N 1
ATOM 1710 C CA . ASN B 1 61 ? 4.898 -31.641 -7.508 1 65.56 61 ASN B CA 1
ATOM 1711 C C . ASN B 1 61 ? 4.613 -30.484 -6.555 1 65.56 61 ASN B C 1
ATOM 1713 O O . ASN B 1 61 ? 3.855 -30.625 -5.594 1 65.56 61 ASN B O 1
ATOM 1717 N N . LEU B 1 62 ? 5.461 -29.422 -6.613 1 74.5 62 LEU B N 1
ATOM 1718 C CA . LEU B 1 62 ? 5.145 -28.25 -5.801 1 74.5 62 LEU B CA 1
ATOM 1719 C C . LEU B 1 62 ? 3.838 -27.609 -6.254 1 74.5 62 LEU B C 1
ATOM 1721 O O . LEU B 1 62 ? 3.738 -27.125 -7.387 1 74.5 62 LEU B O 1
ATOM 1725 N N . ARG B 1 63 ? 2.744 -27.984 -5.387 1 79.5 63 ARG B N 1
ATOM 1726 C CA . ARG B 1 63 ? 1.457 -27.328 -5.594 1 79.5 63 ARG B CA 1
ATOM 1727 C C . ARG B 1 63 ? 1.416 -25.969 -4.898 1 79.5 63 ARG B C 1
ATOM 1729 O O . ARG B 1 63 ? 1.876 -25.844 -3.762 1 79.5 63 ARG B O 1
ATOM 1736 N N . THR B 1 64 ? 1.126 -25 -5.715 1 83.25 64 THR B N 1
ATOM 1737 C CA . THR B 1 64 ? 1.05 -23.656 -5.156 1 83.25 64 THR B CA 1
ATOM 1738 C C . THR B 1 64 ? -0.143 -22.891 -5.727 1 83.25 64 THR B C 1
ATOM 1740 O O . THR B 1 64 ? -0.89 -23.422 -6.551 1 83.25 64 THR B O 1
ATOM 1743 N N . GLN B 1 65 ? -0.368 -21.828 -5.039 1 82.56 65 GLN B N 1
ATOM 1744 C CA . GLN B 1 65 ? -1.406 -20.938 -5.551 1 82.56 65 GLN B CA 1
ATOM 1745 C C . GLN B 1 65 ? -0.805 -19.641 -6.094 1 82.56 65 GLN B C 1
ATOM 1747 O O . GLN B 1 65 ? 0.153 -19.109 -5.531 1 82.56 65 GLN B O 1
ATOM 1752 N N . VAL B 1 66 ? -1.335 -19.281 -7.215 1 85.25 66 VAL B N 1
ATOM 1753 C CA . VAL B 1 66 ? -0.941 -18.031 -7.848 1 85.25 66 VAL B CA 1
ATOM 1754 C C . VAL B 1 66 ? -1.938 -16.922 -7.48 1 85.25 66 VAL B C 1
ATOM 1756 O O . VAL B 1 66 ? -3.148 -17.094 -7.645 1 85.25 66 VAL B O 1
ATOM 1759 N N . ASP B 1 67 ? -1.331 -15.859 -6.996 1 88.25 67 ASP B N 1
ATOM 1760 C CA . ASP B 1 67 ? -2.15 -14.703 -6.637 1 88.25 67 ASP B CA 1
ATOM 1761 C C . ASP B 1 67 ? -2.525 -13.891 -7.875 1 88.25 67 ASP B C 1
ATOM 1763 O O . ASP B 1 67 ? -1.653 -13.352 -8.555 1 88.25 67 ASP B O 1
ATOM 1767 N N . LEU B 1 68 ? -3.787 -13.797 -8.102 1 87.19 68 LEU B N 1
ATOM 1768 C CA . LEU B 1 68 ? -4.254 -13.016 -9.25 1 87.19 68 LEU B CA 1
ATOM 1769 C C . LEU B 1 68 ? -4.57 -11.586 -8.844 1 87.19 68 LEU B C 1
ATOM 1771 O O . LEU B 1 68 ? -4.805 -10.727 -9.695 1 87.19 68 LEU B O 1
ATOM 1775 N N . GLY B 1 69 ? -4.602 -11.414 -7.566 1 89.25 69 GLY B N 1
ATOM 1776 C CA . GLY B 1 69 ? -4.988 -10.109 -7.039 1 89.25 69 GLY B CA 1
ATOM 1777 C C . GLY B 1 69 ? -6.398 -10.086 -6.488 1 89.25 69 GLY B C 1
ATOM 1778 O O . GLY B 1 69 ? -7.215 -10.953 -6.812 1 89.25 69 GLY B O 1
ATOM 1779 N N . CYS B 1 70 ? -6.559 -9.148 -5.523 1 92.94 70 CYS B N 1
ATOM 1780 C CA . CYS B 1 70 ? -7.887 -8.906 -4.969 1 92.94 70 CYS B CA 1
ATOM 1781 C C . CYS B 1 70 ? -8.414 -10.148 -4.266 1 92.94 70 CYS B C 1
ATOM 1783 O O . CYS B 1 70 ? -9.609 -10.453 -4.34 1 92.94 70 CYS B O 1
ATOM 1785 N N . ASN B 1 71 ? -7.52 -10.93 -3.717 1 90.75 71 ASN B N 1
ATOM 1786 C CA . ASN B 1 71 ? -7.797 -12.117 -2.924 1 90.75 71 ASN B CA 1
ATOM 1787 C C . ASN B 1 71 ? -8.258 -13.281 -3.799 1 90.75 71 ASN B C 1
ATOM 1789 O O . ASN B 1 71 ? -8.859 -14.234 -3.305 1 90.75 71 ASN B O 1
ATOM 1793 N N . PHE B 1 72 ? -7.965 -13.148 -5.102 1 92.06 72 PHE B N 1
ATOM 1794 C CA . PHE B 1 72 ? -8.242 -14.242 -6.023 1 92.06 72 PHE B CA 1
ATOM 1795 C C . PHE B 1 72 ? -6.977 -15.047 -6.301 1 92.06 72 PHE B C 1
ATOM 1797 O O . PHE B 1 72 ? -5.895 -14.484 -6.461 1 92.06 72 PHE B O 1
ATOM 1804 N N . TYR B 1 73 ? -7.203 -16.406 -6.418 1 90.12 73 TYR B N 1
ATOM 1805 C CA . TYR B 1 73 ? -6.082 -17.312 -6.629 1 90.12 73 TYR B CA 1
ATOM 1806 C C . TYR B 1 73 ? -6.441 -18.406 -7.617 1 90.12 73 TYR B C 1
ATOM 1808 O O . TYR B 1 73 ? -7.621 -18.703 -7.82 1 90.12 73 TYR B O 1
ATOM 1816 N N . VAL B 1 74 ? -5.426 -19 -8.211 1 88.62 74 VAL B N 1
ATOM 1817 C CA . VAL B 1 74 ? -5.574 -20.219 -9 1 88.62 74 VAL B CA 1
ATOM 1818 C C . VAL B 1 74 ? -4.543 -21.25 -8.547 1 88.62 74 VAL B C 1
ATOM 1820 O O . VAL B 1 74 ? -3.445 -20.906 -8.117 1 88.62 74 VAL B O 1
ATOM 1823 N N . ASN B 1 75 ? -5.012 -22.469 -8.617 1 85.69 75 ASN B N 1
ATOM 1824 C CA . ASN B 1 75 ? -4.055 -23.516 -8.32 1 85.69 75 ASN B CA 1
ATOM 18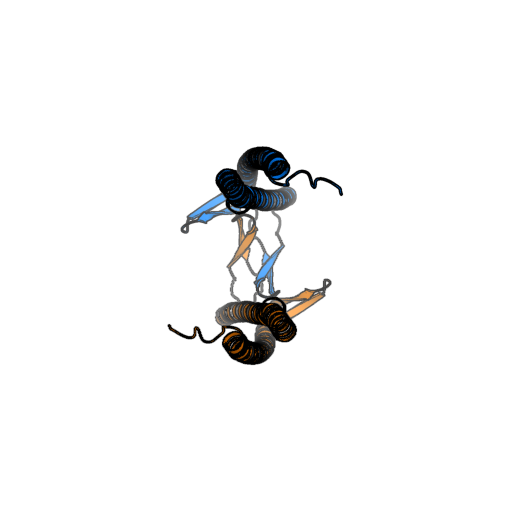25 C C . ASN B 1 75 ? -3.012 -23.656 -9.43 1 85.69 75 ASN B C 1
ATOM 1827 O O . ASN B 1 75 ? -3.34 -23.562 -10.609 1 85.69 75 ASN B O 1
ATOM 1831 N N . ALA B 1 76 ? -1.815 -23.766 -8.945 1 87 76 ALA B N 1
ATOM 1832 C CA . ALA B 1 76 ? -0.724 -23.938 -9.898 1 87 76 ALA B CA 1
ATOM 1833 C C . ALA B 1 76 ? 0.219 -25.047 -9.461 1 87 76 ALA B C 1
ATOM 1835 O O . ALA B 1 76 ? 0.254 -25.406 -8.281 1 87 76 ALA B O 1
ATOM 1836 N N . GLU B 1 77 ? 0.787 -25.641 -10.453 1 85.81 77 GLU B N 1
ATOM 1837 C CA . GLU B 1 77 ? 1.807 -26.656 -10.219 1 85.81 77 GLU B CA 1
ATOM 1838 C C . GLU B 1 77 ? 3.156 -26.219 -10.789 1 85.81 77 GLU B C 1
ATOM 1840 O O . GLU B 1 77 ? 3.221 -25.594 -11.836 1 85.81 77 GLU B O 1
ATOM 1845 N N . VAL B 1 78 ? 4.125 -26.562 -10.031 1 85.62 78 VAL B N 1
ATOM 1846 C CA . VAL B 1 78 ? 5.484 -26.297 -10.484 1 85.62 78 VAL B CA 1
ATOM 1847 C C . VAL B 1 78 ? 6.117 -27.578 -11.008 1 85.62 78 VAL B C 1
ATOM 1849 O O . VAL B 1 78 ? 6.492 -28.453 -10.219 1 85.62 78 VAL B O 1
ATOM 1852 N N . PRO B 1 79 ? 6.203 -27.609 -12.297 1 80.94 79 PRO B N 1
ATOM 1853 C CA . PRO B 1 79 ? 6.707 -28.859 -12.867 1 80.94 79 PRO B CA 1
ATOM 1854 C C . PRO B 1 79 ? 8.164 -29.125 -12.5 1 80.94 79 PRO B C 1
ATOM 1856 O O . PRO B 1 79 ? 8.57 -30.281 -12.359 1 80.94 79 PRO B O 1
ATOM 1859 N N . ASP B 1 80 ? 8.984 -28.109 -12.398 1 82.62 80 ASP B N 1
ATOM 1860 C CA . ASP B 1 80 ? 10.398 -28.281 -12.07 1 82.62 80 ASP B CA 1
ATOM 1861 C C . ASP B 1 80 ? 10.852 -27.219 -11.062 1 82.62 80 ASP B C 1
ATOM 1863 O O . ASP B 1 80 ? 11.359 -26.172 -11.453 1 82.62 80 ASP B O 1
ATOM 1867 N N . PRO B 1 81 ? 10.734 -27.609 -9.812 1 80.25 81 PRO B N 1
ATOM 1868 C CA . PRO B 1 81 ? 11.094 -26.641 -8.766 1 80.25 81 PRO B CA 1
ATOM 1869 C C . PRO B 1 81 ? 12.602 -26.5 -8.594 1 80.25 81 PRO B C 1
ATOM 1871 O O . PRO B 1 81 ? 13.062 -25.703 -7.773 1 80.25 81 PRO B O 1
ATOM 1874 N N . SER B 1 82 ? 13.352 -27.266 -9.391 1 80.19 82 SER B N 1
ATOM 1875 C CA . SER B 1 82 ? 14.797 -27.219 -9.234 1 80.19 82 SER B CA 1
ATOM 1876 C C . SER B 1 82 ? 15.391 -26.016 -9.961 1 80.19 82 SER B C 1
ATOM 1878 O O . SER B 1 82 ? 16.562 -25.688 -9.766 1 80.19 82 SER B O 1
ATOM 1880 N N . ARG B 1 83 ? 14.516 -25.406 -10.766 1 84.06 83 ARG B N 1
ATOM 1881 C CA . ARG B 1 83 ? 14.977 -24.219 -11.477 1 84.06 83 ARG B CA 1
ATOM 1882 C C . ARG B 1 83 ? 14.297 -22.969 -10.945 1 84.06 83 ARG B C 1
ATOM 1884 O O . ARG B 1 83 ? 13.07 -22.859 -10.969 1 84.06 83 ARG B O 1
ATOM 1891 N N . ILE B 1 84 ? 15.102 -22.031 -10.461 1 89.19 84 ILE B N 1
ATOM 1892 C CA . ILE B 1 84 ? 14.672 -20.781 -9.852 1 89.19 84 ILE B CA 1
ATOM 1893 C C . ILE B 1 84 ? 15.094 -19.609 -10.742 1 89.19 84 ILE B C 1
ATOM 1895 O O . ILE B 1 84 ? 16.203 -19.594 -11.258 1 89.19 84 ILE B O 1
ATOM 1899 N N . PHE B 1 85 ? 14.18 -18.656 -10.82 1 90.81 85 PHE B N 1
ATOM 1900 C CA . PHE B 1 85 ? 14.484 -17.484 -11.633 1 90.81 85 PHE B CA 1
ATOM 1901 C C . PHE B 1 85 ? 14.586 -16.234 -10.773 1 90.81 85 PHE B C 1
ATOM 1903 O O . PHE B 1 85 ? 13.805 -16.047 -9.836 1 90.81 85 PHE B O 1
ATOM 1910 N N . VAL B 1 86 ? 15.578 -15.414 -11.023 1 91.69 86 VAL B N 1
ATOM 1911 C CA . VAL B 1 86 ? 15.789 -14.156 -10.305 1 91.69 86 VAL B CA 1
ATOM 1912 C C . VAL B 1 86 ? 15.742 -12.984 -11.289 1 91.69 86 VAL B C 1
ATOM 1914 O O . VAL B 1 86 ? 16.438 -12.992 -12.305 1 91.69 86 VAL B O 1
ATOM 1917 N N . THR B 1 87 ? 14.859 -12 -11.008 1 89.25 87 THR B N 1
ATOM 1918 C CA . THR B 1 87 ? 14.805 -10.797 -11.836 1 89.25 87 THR B CA 1
ATOM 1919 C C . THR B 1 87 ? 15.883 -9.805 -11.422 1 89.25 87 THR B C 1
ATOM 1921 O O . THR B 1 87 ? 15.984 -9.445 -10.25 1 89.25 87 THR B O 1
ATOM 1924 N N . LEU B 1 88 ? 16.766 -9.484 -12.305 1 82.38 88 LEU B N 1
ATOM 1925 C CA . LEU B 1 88 ? 17.844 -8.531 -12.055 1 82.38 88 LEU B CA 1
ATOM 1926 C C . LEU B 1 88 ? 17.453 -7.129 -12.5 1 82.38 88 LEU B C 1
ATOM 1928 O O . LEU B 1 88 ? 18.219 -6.18 -12.336 1 82.38 88 LEU B O 1
ATOM 1932 N N . GLY B 1 89 ? 16.234 -7.012 -13.008 1 76.75 89 GLY B N 1
ATOM 1933 C CA . GLY B 1 89 ? 15.805 -5.727 -13.539 1 76.75 89 GLY B CA 1
ATOM 1934 C C . GLY B 1 89 ? 16.109 -5.559 -15.016 1 76.75 89 GLY B C 1
ATOM 1935 O O . GLY B 1 89 ? 16.906 -6.309 -15.578 1 76.75 89 GLY B O 1
ATOM 1936 N N . TYR B 1 90 ? 15.43 -4.625 -15.719 1 76.88 90 TYR B N 1
ATOM 1937 C CA . TYR B 1 90 ? 15.602 -4.215 -17.109 1 76.88 90 TYR B CA 1
ATOM 1938 C C . TYR B 1 90 ? 15.312 -5.367 -18.062 1 76.88 90 TYR B C 1
ATOM 1940 O O . TYR B 1 90 ? 15.898 -5.457 -19.141 1 76.88 90 TYR B O 1
ATOM 1948 N N . GLY B 1 91 ? 14.625 -6.344 -17.562 1 77.81 91 GLY B N 1
ATOM 1949 C CA . GLY B 1 91 ? 14.164 -7.441 -18.406 1 77.81 91 GLY B CA 1
ATOM 1950 C C . GLY B 1 91 ? 15.078 -8.648 -18.359 1 77.81 91 GLY B C 1
ATOM 1951 O O . GLY B 1 91 ? 14.852 -9.633 -19.062 1 77.81 91 GLY B O 1
ATOM 1952 N N . PHE B 1 92 ? 16.141 -8.539 -1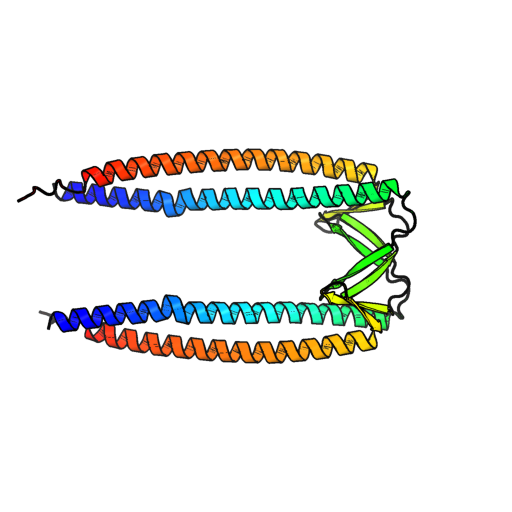7.594 1 82.25 92 PHE B N 1
ATOM 1953 C CA . PHE B 1 92 ? 17.078 -9.664 -17.5 1 82.25 92 PHE B CA 1
ATOM 1954 C C . PHE B 1 92 ? 16.719 -10.555 -16.312 1 82.25 92 PHE B C 1
ATOM 1956 O O . PHE B 1 92 ? 16.328 -10.055 -15.25 1 82.25 92 PHE B O 1
ATOM 1963 N N . PHE B 1 93 ? 16.781 -11.875 -16.594 1 85.56 93 PHE B N 1
ATOM 1964 C CA . PHE B 1 93 ? 16.562 -12.836 -15.523 1 85.56 93 PHE B CA 1
ATOM 1965 C C . PHE B 1 93 ? 17.641 -13.898 -15.508 1 85.56 93 PHE B C 1
ATOM 1967 O O . PHE B 1 93 ? 18.25 -14.188 -16.547 1 85.56 93 PHE B O 1
ATOM 1974 N N . LEU B 1 94 ? 18.031 -14.328 -14.344 1 88.75 94 LEU B N 1
ATOM 1975 C CA . LEU B 1 94 ? 18.984 -15.406 -14.125 1 88.75 94 LEU B CA 1
ATOM 1976 C C . LEU B 1 94 ? 18.281 -16.672 -13.656 1 88.75 94 LEU B C 1
ATOM 1978 O O . LEU B 1 94 ? 17.375 -16.609 -12.82 1 88.75 94 LEU B O 1
ATOM 1982 N N . GLU B 1 95 ? 18.641 -17.703 -14.367 1 91.31 95 GLU B N 1
ATOM 1983 C CA . GLU B 1 95 ? 18.188 -19 -13.891 1 91.31 95 GLU B CA 1
ATOM 1984 C C . GLU B 1 95 ? 19.203 -19.641 -12.945 1 91.31 95 GLU B C 1
ATOM 1986 O O . GLU B 1 95 ? 20.406 -19.672 -13.258 1 91.31 95 GLU B O 1
ATOM 1991 N N . LEU B 1 96 ? 18.766 -20.047 -11.812 1 93.31 96 LEU B N 1
ATOM 1992 C CA . LEU B 1 96 ? 19.656 -20.625 -10.805 1 93.31 96 LEU B CA 1
ATOM 1993 C C . LEU B 1 96 ? 19.125 -21.984 -10.344 1 93.31 96 LEU B C 1
ATOM 1995 O O . LEU B 1 96 ? 17.922 -22.234 -10.383 1 93.31 96 LEU B O 1
ATOM 1999 N N . THR B 1 97 ? 20.062 -22.859 -10.039 1 90.62 97 THR B N 1
ATOM 2000 C CA . THR B 1 97 ? 19.672 -24.031 -9.281 1 90.62 97 THR B CA 1
ATOM 2001 C C . THR B 1 97 ? 19.312 -23.656 -7.848 1 90.62 97 THR B C 1
ATOM 2003 O O . THR B 1 97 ? 19.562 -22.531 -7.414 1 90.62 97 THR B O 1
ATOM 2006 N N . LEU B 1 98 ? 18.703 -24.578 -7.152 1 91.12 98 LEU B N 1
ATOM 2007 C CA . LEU B 1 98 ? 18.359 -24.328 -5.754 1 91.12 98 LEU B CA 1
ATOM 2008 C C . LEU B 1 98 ? 19.609 -24.016 -4.934 1 91.12 98 LEU B C 1
A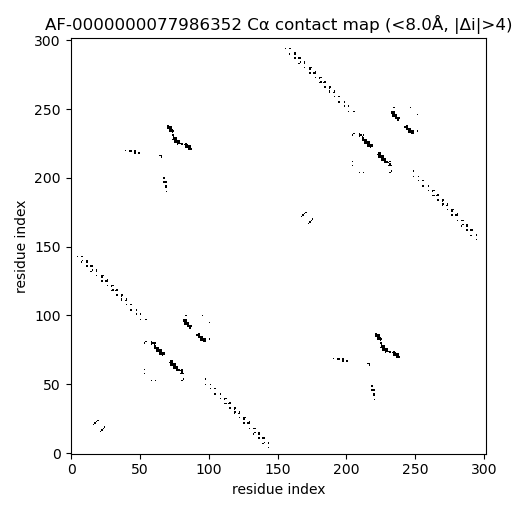TOM 2010 O O . LEU B 1 98 ? 19.594 -23.094 -4.109 1 91.12 98 LEU B O 1
ATOM 2014 N N . LYS B 1 99 ? 20.656 -24.719 -5.172 1 92.44 99 LYS B N 1
ATOM 2015 C CA . LYS B 1 99 ? 21.906 -24.516 -4.453 1 92.44 99 LYS B CA 1
ATOM 2016 C C . LYS B 1 99 ? 22.5 -23.125 -4.75 1 92.44 99 LYS B C 1
ATOM 2018 O O . LYS B 1 99 ? 22.922 -22.422 -3.838 1 92.44 99 LYS B O 1
ATOM 2023 N N . GLU B 1 100 ? 22.484 -22.766 -5.938 1 94.5 100 GLU B N 1
ATOM 2024 C CA . GLU B 1 100 ? 22.969 -21.453 -6.34 1 94.5 100 GLU B CA 1
ATOM 2025 C C . GLU B 1 100 ? 22.125 -20.344 -5.727 1 94.5 100 GLU B C 1
ATOM 2027 O O . GLU B 1 100 ? 22.656 -19.312 -5.297 1 94.5 100 GLU B O 1
ATOM 2032 N N . ALA B 1 101 ? 20.797 -20.562 -5.77 1 94.56 101 ALA B N 1
ATOM 2033 C CA . ALA B 1 101 ? 19.875 -19.578 -5.199 1 94.56 101 ALA B CA 1
ATOM 2034 C C . ALA B 1 101 ? 20.141 -19.391 -3.709 1 94.56 101 ALA B C 1
ATOM 2036 O O . ALA B 1 101 ? 20.172 -18.25 -3.225 1 94.56 101 ALA B O 1
ATOM 2037 N N . LEU B 1 102 ? 20.359 -20.469 -3.035 1 95.38 102 LEU B N 1
ATOM 2038 C CA . LEU B 1 102 ? 20.625 -20.391 -1.602 1 95.38 102 LEU B CA 1
ATOM 2039 C C . LEU B 1 102 ? 21.938 -19.656 -1.329 1 95.38 102 LEU B C 1
ATOM 2041 O O . LEU B 1 102 ? 22.016 -18.844 -0.397 1 95.38 102 LEU B O 1
ATOM 2045 N N . LYS B 1 103 ? 22.906 -19.875 -2.117 1 95.62 103 LYS B N 1
ATOM 2046 C CA . LYS B 1 103 ? 24.172 -19.156 -1.99 1 95.62 103 LYS B CA 1
ATOM 2047 C C . LYS B 1 103 ? 24 -17.672 -2.254 1 95.62 103 LYS B C 1
ATOM 2049 O O . LYS B 1 103 ? 24.578 -16.844 -1.546 1 95.62 103 LYS B O 1
ATOM 2054 N N . PHE B 1 104 ? 23.203 -17.406 -3.287 1 95.19 104 PHE B N 1
ATOM 2055 C CA . PHE B 1 104 ? 22.906 -16.031 -3.629 1 95.19 104 PHE B CA 1
ATOM 2056 C C . PHE B 1 104 ? 22.234 -15.312 -2.457 1 95.19 104 PHE B C 1
ATOM 2058 O O . PHE B 1 104 ? 22.641 -14.203 -2.096 1 95.19 104 PHE B O 1
ATOM 2065 N N . ILE B 1 105 ? 21.266 -15.938 -1.862 1 96.88 105 ILE B N 1
ATOM 2066 C CA . ILE B 1 105 ? 20.516 -15.391 -0.741 1 96.88 105 ILE B CA 1
ATOM 2067 C C . ILE B 1 105 ? 21.438 -15.148 0.441 1 96.88 105 ILE B C 1
ATOM 2069 O O . ILE B 1 105 ? 21.375 -14.102 1.091 1 96.88 105 ILE B O 1
ATOM 2073 N N . ASP B 1 106 ? 22.359 -16.047 0.69 1 96.81 106 ASP B N 1
ATOM 2074 C CA . ASP B 1 106 ? 23.297 -15.914 1.795 1 96.81 106 ASP B CA 1
ATOM 2075 C C . ASP B 1 106 ? 24.203 -14.703 1.593 1 96.81 106 ASP B C 1
ATOM 2077 O O . ASP B 1 106 ? 24.438 -13.938 2.527 1 96.81 106 ASP B O 1
ATOM 2081 N N . ARG B 1 107 ? 24.672 -14.586 0.461 1 96.25 107 ARG B N 1
ATOM 2082 C CA . ARG B 1 107 ? 25.547 -13.461 0.145 1 96.25 107 ARG B CA 1
ATOM 2083 C C . ARG B 1 107 ? 24.797 -12.141 0.295 1 96.25 107 ARG B C 1
ATOM 2085 O O . ARG B 1 107 ? 25.312 -11.203 0.909 1 96.25 107 ARG B O 1
ATOM 2092 N N . LYS B 1 108 ? 23.578 -12.086 -0.239 1 95.31 108 LYS B N 1
ATOM 2093 C CA . LYS B 1 108 ? 22.781 -10.875 -0.144 1 95.31 108 LYS B CA 1
ATOM 2094 C C . LYS B 1 108 ? 22.453 -10.539 1.311 1 95.31 108 LYS B C 1
ATOM 2096 O O . LYS B 1 108 ? 22.547 -9.383 1.722 1 95.31 108 LYS B O 1
ATOM 2101 N N . SER B 1 109 ? 22.141 -11.57 2.023 1 97.44 109 SER B N 1
ATOM 2102 C CA . SER B 1 109 ? 21.812 -11.367 3.432 1 97.44 109 SER B CA 1
ATOM 2103 C C . SER B 1 109 ? 23.016 -10.844 4.207 1 97.44 109 SER B C 1
ATOM 2105 O O . SER B 1 109 ? 22.875 -9.953 5.051 1 97.44 109 SER B O 1
ATOM 2107 N N . HIS B 1 110 ? 24.125 -11.391 3.879 1 97.19 110 HIS B N 1
ATOM 2108 C CA . HIS B 1 110 ? 25.359 -10.945 4.539 1 97.19 110 HIS B CA 1
ATOM 2109 C C . HIS B 1 110 ? 25.609 -9.469 4.266 1 97.19 110 HIS B C 1
ATOM 2111 O O . HIS B 1 110 ? 25.938 -8.711 5.184 1 97.19 110 HIS B O 1
ATOM 2117 N N . PHE B 1 111 ? 25.484 -9.117 3.002 1 97.12 111 PHE B N 1
ATOM 2118 C CA . PHE B 1 111 ? 25.656 -7.723 2.621 1 97.12 111 PHE B CA 1
ATOM 2119 C C . PHE B 1 111 ? 24.672 -6.832 3.379 1 97.12 111 PHE B C 1
ATOM 2121 O O . PHE B 1 111 ? 25.062 -5.789 3.912 1 97.12 111 PHE B O 1
ATOM 2128 N N . LEU B 1 112 ? 23.406 -7.238 3.465 1 97.56 112 LEU B N 1
ATOM 2129 C CA . LEU B 1 112 ? 22.359 -6.457 4.125 1 97.56 112 LEU B CA 1
ATOM 2130 C C . LEU B 1 112 ? 22.625 -6.367 5.625 1 97.56 112 LEU B C 1
ATOM 2132 O O . LEU B 1 112 ? 22.344 -5.34 6.25 1 97.56 112 LEU B O 1
ATOM 2136 N N . ILE B 1 113 ? 23.188 -7.379 6.203 1 97.69 113 ILE B N 1
ATOM 2137 C CA . ILE B 1 113 ? 23.516 -7.375 7.621 1 97.69 113 ILE B CA 1
ATOM 2138 C C . ILE B 1 113 ? 24.609 -6.34 7.891 1 97.69 113 ILE B C 1
ATOM 2140 O O . ILE B 1 113 ? 24.516 -5.559 8.844 1 97.69 113 ILE B O 1
ATOM 2144 N N . LEU B 1 114 ? 25.625 -6.281 7.023 1 97.75 114 LEU B N 1
ATOM 2145 C CA . LEU B 1 114 ? 26.688 -5.293 7.152 1 97.75 114 LEU B CA 1
ATOM 2146 C C . LEU B 1 114 ? 26.141 -3.879 7.016 1 97.75 114 LEU B C 1
ATOM 2148 O O . LEU B 1 114 ? 26.531 -2.979 7.762 1 97.75 114 LEU B O 1
ATOM 2152 N N . LEU B 1 115 ? 25.219 -3.764 6.086 1 97.56 115 LEU B N 1
ATOM 2153 C CA . LEU B 1 115 ? 24.578 -2.461 5.891 1 97.56 115 LEU B CA 1
ATOM 2154 C C . LEU B 1 115 ? 23.781 -2.057 7.121 1 97.56 115 LEU B C 1
ATOM 2156 O O . LEU B 1 115 ? 23.844 -0.903 7.555 1 97.56 115 LEU B O 1
ATOM 2160 N N . SER B 1 116 ? 23.047 -2.971 7.652 1 98.06 116 SER B N 1
ATOM 2161 C CA . SER B 1 116 ? 22.25 -2.703 8.852 1 98.06 116 SER B CA 1
ATOM 2162 C C . SER B 1 116 ? 23.141 -2.264 10.008 1 98.06 116 SER B C 1
ATOM 2164 O O . SER B 1 116 ? 22.797 -1.336 10.75 1 98.06 116 SER B O 1
ATOM 2166 N N . ASP B 1 117 ? 24.266 -2.85 10.156 1 97.56 117 ASP B N 1
ATOM 2167 C CA . ASP B 1 117 ? 25.219 -2.502 11.203 1 97.56 117 ASP B CA 1
ATOM 2168 C C . ASP B 1 117 ? 25.75 -1.079 11.016 1 97.56 117 ASP B C 1
ATOM 2170 O O . ASP B 1 117 ? 25.859 -0.324 11.984 1 97.56 117 ASP B O 1
ATOM 2174 N N . ARG B 1 118 ? 26.062 -0.794 9.82 1 97.94 118 ARG B N 1
ATOM 2175 C CA . ARG B 1 118 ? 26.531 0.552 9.508 1 97.94 118 ARG B CA 1
ATOM 2176 C C . ARG B 1 118 ? 25.469 1.594 9.852 1 97.94 118 ARG B C 1
ATOM 2178 O O . ARG B 1 118 ? 25.781 2.609 10.484 1 97.94 118 ARG B O 1
ATOM 2185 N N . LEU B 1 119 ? 24.25 1.27 9.469 1 98.06 119 LEU B N 1
ATOM 2186 C CA . LEU B 1 119 ? 23.156 2.193 9.727 1 98.06 119 LEU B CA 1
ATOM 2187 C C . LEU B 1 119 ? 22.906 2.324 11.227 1 98.06 119 LEU B C 1
ATOM 2189 O O . LEU B 1 119 ? 22.562 3.404 11.711 1 98.06 119 LEU B O 1
ATOM 2193 N N . THR B 1 120 ? 23.078 1.28 11.922 1 97.81 120 THR B N 1
ATOM 2194 C CA . THR B 1 120 ? 22.938 1.303 13.375 1 97.81 120 THR B CA 1
ATOM 2195 C C . THR B 1 120 ? 24 2.211 14 1 97.81 120 THR B C 1
ATOM 2197 O O . THR B 1 120 ? 23.688 3.039 14.859 1 97.81 120 THR B O 1
ATOM 2200 N N . ARG B 1 121 ? 25.188 2.148 13.555 1 97.62 121 ARG B N 1
ATOM 2201 C CA . ARG B 1 121 ? 26.266 3.01 14.023 1 97.62 121 ARG B CA 1
ATOM 2202 C C . ARG B 1 121 ? 25.969 4.473 13.703 1 97.62 121 ARG B C 1
ATOM 2204 O O . ARG B 1 121 ? 26.172 5.352 14.539 1 97.62 121 ARG B O 1
ATOM 2211 N N . ASP B 1 122 ? 25.469 4.637 12.523 1 97.75 122 ASP B N 1
ATOM 2212 C CA . ASP B 1 122 ? 25.109 5.996 12.125 1 97.75 122 ASP B CA 1
ATOM 2213 C C . ASP B 1 122 ? 24.031 6.57 13.031 1 97.75 122 ASP B C 1
ATOM 2215 O O . ASP B 1 122 ? 24.109 7.734 13.438 1 97.75 122 ASP B O 1
ATOM 2219 N N . SER B 1 123 ? 23.062 5.789 13.336 1 98.38 123 SER B N 1
ATOM 2220 C CA . SER B 1 123 ? 21.984 6.254 14.195 1 98.38 123 SER B CA 1
ATOM 2221 C C . SER B 1 123 ? 22.484 6.605 15.594 1 98.38 123 SER B C 1
ATOM 2223 O O . SER B 1 123 ? 22.078 7.613 16.172 1 98.38 123 SER B O 1
ATOM 2225 N N . VAL B 1 124 ? 23.375 5.84 16.109 1 97.5 124 VAL B N 1
ATOM 2226 C CA . VAL B 1 124 ? 23.969 6.07 17.438 1 97.5 124 VAL B CA 1
ATOM 2227 C C . VAL B 1 124 ? 24.766 7.371 17.422 1 97.5 124 VAL B C 1
ATOM 2229 O O . VAL B 1 124 ? 24.672 8.18 18.344 1 97.5 124 VAL B O 1
ATOM 2232 N N . ARG B 1 125 ? 25.5 7.559 16.344 1 97.31 125 ARG B N 1
ATOM 2233 C CA . ARG B 1 125 ? 26.297 8.773 16.188 1 97.31 125 ARG B CA 1
ATOM 2234 C C . ARG B 1 125 ? 25.391 10.008 16.156 1 97.31 125 ARG B C 1
ATOM 2236 O O . ARG B 1 125 ? 25.672 11.008 16.812 1 97.31 125 ARG B O 1
ATOM 2243 N N . ILE B 1 126 ? 24.328 9.898 15.398 1 97.81 126 ILE B N 1
ATOM 2244 C CA . ILE B 1 126 ? 23.406 11.031 15.273 1 97.81 126 ILE B CA 1
ATOM 2245 C C . ILE B 1 126 ? 22.734 11.305 16.625 1 97.81 126 ILE B C 1
ATOM 2247 O O . ILE B 1 126 ? 22.594 12.461 17.031 1 97.81 126 ILE B O 1
ATOM 2251 N N . LYS B 1 127 ? 22.328 10.312 17.344 1 97.19 127 LYS B N 1
ATOM 2252 C CA . LYS B 1 127 ? 21.719 10.445 18.656 1 97.19 127 LYS B CA 1
ATOM 2253 C C . LYS B 1 127 ? 22.672 11.109 19.641 1 97.19 127 LYS B C 1
ATOM 2255 O O . LYS B 1 127 ? 22.25 11.969 20.422 1 97.19 127 LYS B O 1
ATOM 2260 N N . ALA B 1 128 ? 23.938 10.734 19.594 1 96.44 128 ALA B N 1
ATOM 2261 C CA . ALA B 1 128 ? 24.953 11.352 20.453 1 96.44 128 ALA B CA 1
ATOM 2262 C C . ALA B 1 128 ? 25.109 12.836 20.156 1 96.44 128 ALA B C 1
ATOM 2264 O O . ALA B 1 128 ? 25.219 13.656 21.062 1 96.44 128 ALA B O 1
ATOM 2265 N N . HIS B 1 129 ? 25.078 13.133 18.875 1 96.06 129 HIS B N 1
ATOM 2266 C CA . HIS B 1 129 ? 25.172 14.523 18.438 1 96.06 129 HIS B CA 1
ATOM 2267 C C . HIS B 1 129 ? 23.969 15.328 18.906 1 96.06 129 HIS B C 1
ATOM 2269 O O . HIS B 1 129 ? 24.109 16.469 19.359 1 96.06 129 HIS B O 1
ATOM 2275 N N . ILE B 1 130 ? 22.781 14.758 18.766 1 96.56 130 ILE B N 1
ATOM 2276 C CA . ILE B 1 130 ? 21.547 15.398 19.234 1 96.56 130 ILE B CA 1
ATOM 2277 C 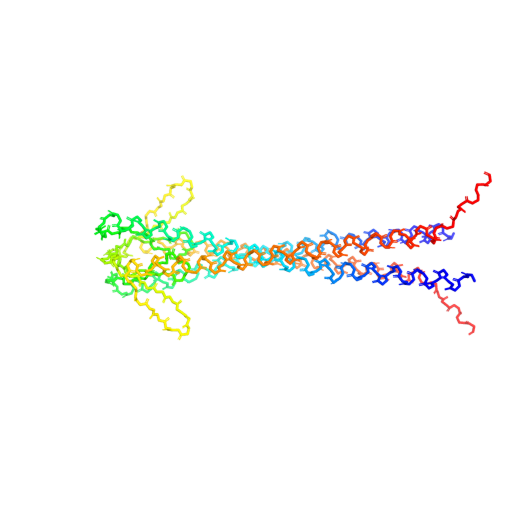C . ILE B 1 130 ? 21.656 15.672 20.734 1 96.56 130 ILE B C 1
ATOM 2279 O O . ILE B 1 130 ? 21.359 16.781 21.188 1 96.56 130 ILE B O 1
ATOM 2283 N N . ARG B 1 131 ? 22.062 14.75 21.469 1 95.38 131 ARG B N 1
ATOM 2284 C CA . ARG B 1 131 ? 22.219 14.883 22.922 1 95.38 131 ARG B CA 1
ATOM 2285 C C . ARG B 1 131 ? 23.203 16 23.266 1 95.38 131 ARG B C 1
ATOM 2287 O O . ARG B 1 131 ? 22.938 16.812 24.156 1 95.38 131 ARG B O 1
ATOM 2294 N N . LEU B 1 132 ? 24.297 16.078 22.562 1 94.81 132 LEU B N 1
ATOM 2295 C CA . LEU B 1 132 ? 25.312 17.094 22.797 1 94.81 132 LEU B CA 1
ATOM 2296 C C . LEU B 1 132 ? 24.766 18.484 22.547 1 94.81 132 LEU B C 1
ATOM 2298 O O . LEU B 1 132 ? 24.953 19.391 23.359 1 94.81 132 LEU B O 1
ATOM 2302 N N . VAL B 1 133 ? 24 18.594 21.484 1 94.19 133 VAL B N 1
ATOM 2303 C CA . VAL B 1 133 ? 23.453 19.906 21.125 1 94.19 133 VAL B CA 1
ATOM 2304 C C . VAL B 1 133 ? 22.375 20.312 22.125 1 94.19 133 VAL B C 1
ATOM 2306 O O . VAL B 1 133 ? 22.328 21.469 22.562 1 94.19 133 VAL B O 1
ATOM 2309 N N . LEU B 1 134 ? 21.578 19.406 22.531 1 93.19 134 LEU B N 1
ATOM 2310 C CA . LEU B 1 134 ? 20.531 19.688 23.484 1 93.19 134 LEU B CA 1
ATOM 2311 C C . LEU B 1 134 ? 21.109 20.078 24.844 1 93.19 134 LEU B C 1
ATOM 2313 O O . LEU B 1 134 ? 20.578 20.953 25.516 1 93.19 134 LEU B O 1
ATOM 2317 N N . GLU B 1 135 ? 22.203 19.422 25.234 1 91.94 135 GLU B N 1
ATOM 2318 C CA . GLU B 1 135 ? 22.906 19.797 26.453 1 91.94 135 GLU B CA 1
ATOM 2319 C C . GLU B 1 135 ? 23.453 21.219 26.359 1 91.94 135 GLU B C 1
ATOM 2321 O O . GLU B 1 135 ? 23.344 22 27.312 1 91.94 135 GLU B O 1
ATOM 2326 N N . GLY B 1 136 ? 23.969 21.547 25.234 1 89 136 GLY B N 1
ATOM 2327 C CA . GLY B 1 136 ? 24.422 22.906 24.984 1 89 136 GLY B CA 1
ATOM 2328 C C . GLY B 1 136 ? 23.297 23.922 25.031 1 89 136 GLY B C 1
ATOM 2329 O O . GLY B 1 136 ? 23.469 25.016 25.594 1 89 136 GLY B O 1
ATOM 2330 N N . LEU B 1 137 ? 22.156 23.547 24.5 1 89.69 137 LEU B N 1
ATOM 2331 C CA . LEU B 1 137 ? 20.984 24.422 24.5 1 89.69 137 LEU B CA 1
ATOM 2332 C C . LEU B 1 137 ? 20.484 24.656 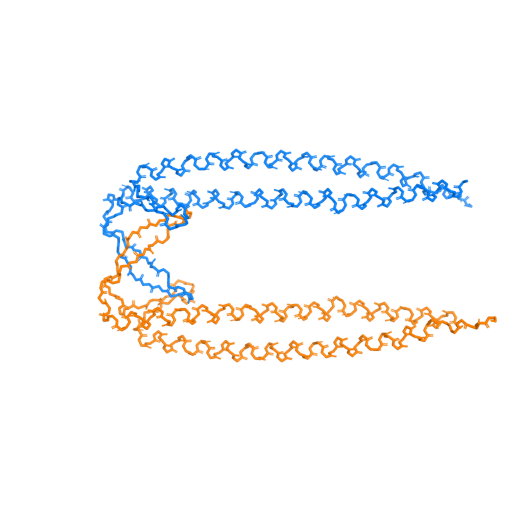25.922 1 89.69 137 LEU B C 1
ATOM 2334 O O . LEU B 1 137 ? 20.109 25.781 26.281 1 89.69 137 LEU B O 1
ATOM 2338 N N . ARG B 1 138 ? 20.5 23.672 26.734 1 87.81 138 ARG B N 1
ATOM 2339 C CA . ARG B 1 138 ? 20.094 23.797 28.125 1 87.81 138 ARG B CA 1
ATOM 2340 C C . ARG B 1 138 ? 21.016 24.734 28.891 1 87.81 138 ARG B C 1
ATOM 2342 O O . ARG B 1 138 ? 20.562 25.547 29.688 1 87.81 138 ARG B O 1
ATOM 2349 N N . GLU B 1 139 ? 22.281 24.672 28.594 1 85.69 139 GLU B N 1
ATOM 2350 C CA . GLU B 1 139 ? 23.281 25.531 29.234 1 85.69 139 GLU B CA 1
ATOM 2351 C C . GLU B 1 139 ? 23.078 27 28.812 1 85.69 139 GLU B C 1
ATOM 2353 O O . GLU B 1 139 ? 23.156 27.906 29.641 1 85.69 139 GLU B O 1
ATOM 2358 N N . LEU B 1 140 ? 22.688 27.156 27.531 1 81.69 140 LEU B N 1
ATOM 2359 C CA . LEU B 1 140 ? 22.484 28.5 27 1 81.69 140 LEU B CA 1
ATOM 2360 C C . LEU B 1 140 ? 21.203 29.109 27.562 1 81.69 140 LEU B C 1
ATOM 2362 O O . LEU B 1 140 ? 21.172 30.29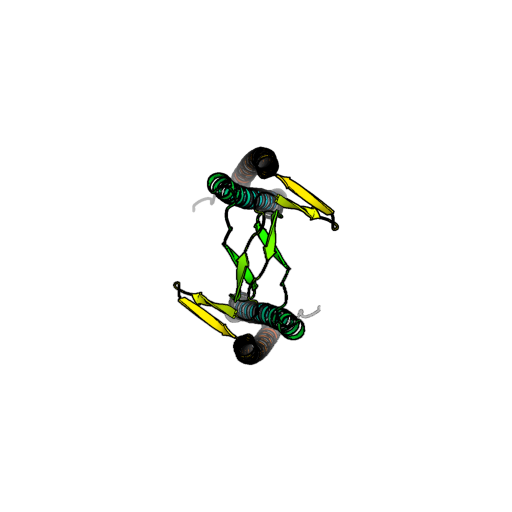7 27.906 1 81.69 140 LEU B O 1
ATOM 2366 N N . GLN B 1 141 ? 20.188 28.344 27.625 1 82.06 141 GLN B N 1
ATOM 2367 C CA . GLN B 1 141 ? 18.906 28.812 28.125 1 82.06 141 GLN B CA 1
ATOM 2368 C C . GLN B 1 141 ? 18.969 29.109 29.625 1 82.06 141 GLN B C 1
ATOM 2370 O O . GLN B 1 141 ? 18.281 30.016 30.109 1 82.06 141 GLN B O 1
ATOM 2375 N N . GLY B 1 142 ? 19.75 28.312 30.375 1 76.31 142 GLY B N 1
ATOM 2376 C CA . GLY B 1 142 ? 19.969 28.594 31.781 1 76.31 142 GLY B CA 1
ATOM 2377 C C . GLY B 1 142 ? 20.609 29.953 32.031 1 76.31 142 GLY B C 1
ATOM 2378 O O . GLY B 1 142 ? 20.297 30.641 33 1 76.31 142 GLY B O 1
ATOM 2379 N N . PHE B 1 143 ? 21.453 30.375 31.125 1 67.5 143 PHE B N 1
ATOM 2380 C CA . PHE B 1 143 ? 22.094 31.672 31.219 1 67.5 143 PHE B CA 1
ATOM 2381 C C . PHE B 1 143 ? 21.109 32.812 30.906 1 67.5 143 PHE B C 1
ATOM 2383 O O . PHE B 1 143 ? 21.219 33.906 31.453 1 67.5 143 PHE B O 1
ATOM 2390 N N . LEU B 1 144 ? 20.109 32.531 30.047 1 67.94 144 LEU B N 1
ATOM 2391 C CA . LEU B 1 144 ? 19.156 33.562 29.625 1 67.94 144 LEU B CA 1
ATOM 2392 C C . LEU B 1 144 ? 18.047 33.719 30.672 1 67.94 144 LEU B C 1
ATOM 2394 O O . LEU B 1 144 ? 17.391 34.75 30.734 1 67.94 144 LEU B O 1
ATOM 2398 N N . GLU B 1 145 ? 17.609 32.844 31.406 1 66.19 145 GLU B N 1
ATOM 2399 C CA . GLU B 1 145 ? 16.625 32.969 32.469 1 66.19 145 GLU B CA 1
ATOM 2400 C C . GLU B 1 145 ? 17.219 33.656 33.719 1 66.19 145 GLU B C 1
ATOM 2402 O O . GLU B 1 145 ? 18.203 33.156 34.281 1 66.19 145 GLU B O 1
ATOM 2407 N N . PRO B 1 146 ? 17.109 35.031 33.781 1 59.06 146 PRO B N 1
ATOM 2408 C CA . PRO B 1 146 ? 17.625 35.812 34.906 1 59.06 146 PRO B CA 1
ATOM 2409 C C . PRO B 1 146 ? 17.281 35.219 36.25 1 59.06 146 PRO B C 1
ATOM 2411 O O . PRO B 1 146 ? 16.297 34.469 36.375 1 59.06 146 PRO B O 1
ATOM 2414 N N . GLU B 1 147 ? 18.281 35.125 37.188 1 54.5 147 GLU B N 1
ATOM 2415 C CA . GLU B 1 147 ? 18.094 34.875 38.625 1 54.5 147 GLU B CA 1
ATOM 2416 C C . GLU B 1 147 ? 16.906 35.656 39.156 1 54.5 147 GLU B C 1
ATOM 2418 O O . GLU B 1 147 ? 16.828 36.875 39 1 54.5 147 GLU B O 1
ATOM 2423 N N . ASP B 1 148 ? 15.766 35.25 39.062 1 50.19 148 ASP B N 1
ATOM 2424 C CA . ASP B 1 148 ? 14.789 35.906 39.938 1 50.19 148 ASP B CA 1
ATOM 2425 C C . ASP B 1 148 ? 15.398 36.219 41.281 1 50.19 148 ASP B C 1
ATOM 2427 O O . ASP B 1 148 ? 15.859 35.312 42 1 50.19 148 ASP B O 1
ATOM 2431 N N . SER B 1 149 ? 16.109 37.438 41.438 1 46.31 149 SER B N 1
ATOM 2432 C CA . SER B 1 149 ? 16.266 38.031 42.75 1 46.31 149 SER B CA 1
ATOM 2433 C C . SER B 1 149 ? 15.008 37.875 43.594 1 46.31 149 SER B C 1
ATOM 2435 O O . SER B 1 149 ? 13.945 38.375 43.219 1 46.31 149 SER B O 1
ATOM 2437 N N . GLY B 1 150 ? 14.75 36.781 44.125 1 40.47 150 GLY B N 1
ATOM 2438 C CA . GLY B 1 150 ? 13.773 36.781 45.219 1 40.47 150 GLY B CA 1
ATOM 2439 C C . GLY B 1 150 ? 13.805 38.062 46.031 1 40.47 150 GLY B C 1
ATOM 2440 O O . GLY B 1 150 ? 14.875 38.562 46.375 1 40.47 150 GLY B O 1
ATOM 2441 N N . HIS B 1 151 ? 12.711 38.938 46.062 1 36.19 151 HIS B N 1
ATOM 2442 C CA . HIS B 1 151 ? 12.461 39.719 47.25 1 36.19 151 HIS B CA 1
ATOM 2443 C C . HIS B 1 151 ? 12.617 38.844 48.5 1 36.19 151 HIS B C 1
ATOM 2445 O O . HIS B 1 151 ? 12.211 37.688 48.5 1 36.19 151 HIS B O 1
#

InterPro domains:
  IPR003994 Ubiquitously expressed transcript protein UXT [PR01502] (14-34)
  IPR003994 Ubiquitously expressed transcript protein UXT [PR01502] (44-56)
  IPR003994 Ubiquitously expressed transcript protein UXT [PR01502] (60-73)
  IPR003994 Ubiquitously expressed transcript protein UXT [PR01502] (100-110)
  IPR003994 Ubiquitously expressed transcript protein UXT [PR01502] (120-131)
  IPR003994 Ubiquitously expressed transcript protein UXT [PR01502] (135-148)
  IPR004127 Prefoldin alpha-like [PF02996] (24-110)
  IPR009053 Prefoldin [G3DSA:1.10.287.370] (7-143)

pLDDT: mean 87.25, std 12.81, range [31.7, 98.44]